Protein AF-A0A7V0MYP3-F1 (afdb_monomer)

Radius of gyration: 20.93 Å; Cα contacts (8 Å, |Δi|>4): 488; chains: 1; bounding box: 48×46×69 Å

Nearest PDB structures (foldseek):
  6f04-assembly1_A-2  TM=8.414E-01  e=9.762E-10  Nostoc sp. KVJ10
  8bry-assembly1_B  TM=8.214E-01  e=1.451E-09  Pedobacter heparinus
  8h1l-assembly2_D  TM=7.713E-01  e=2.039E-09  Runella slithyformis
  3gt5-assembly1_A  TM=8.398E-01  e=1.659E-08  Xylella fastidiosa M23
  3wkh-assembly1_A  TM=7.923E-01  e=7.387E-07  Rhodothermus marinus

Secondary structure (DSSP, 8-state):
---HHHHHHHHHHHHHHHHHS--TTT-SS----B-TTS-B--S-TTTTTEEEHHHHHHHHHHHHHHHTTS--HHHHHHHHHHHHHHHHHTB-TTT-SB-SEEESSPPTT--SPPBSS---EEHHHHHHHHHHHHHHHHHH--HHHHHHHHHHHHHHHHHTB-TTT-SB-SEE-TTS-B--SGGGGSS-BTTBSSHHHHHHHHHHHHIIIIIII---EEEEE-PPTT-STTSEEE---S-PPTTSEEEEEEEETTEEE--EETTTTEEEPP--SS---EEEEEEE--

pLDDT: mean 96.09, std 3.08, range [73.88, 98.88]

Structure (mmCIF, N/CA/C/O backbone):
data_AF-A0A7V0MYP3-F1
#
_entry.id   AF-A0A7V0MYP3-F1
#
loop_
_atom_site.group_PDB
_atom_site.id
_atom_site.type_symbol
_atom_site.label_atom_id
_atom_site.label_alt_id
_atom_site.label_comp_id
_atom_site.label_asym_id
_atom_site.label_entity_id
_atom_site.label_seq_id
_atom_site.pdbx_PDB_ins_code
_atom_site.Cartn_x
_atom_site.Cartn_y
_atom_site.Cartn_z
_atom_site.occupancy
_atom_site.B_iso_or_equiv
_atom_site.auth_seq_id
_atom_site.auth_comp_id
_atom_site.auth_asym_id
_atom_site.auth_atom_id
_atom_site.pdbx_PDB_model_num
ATOM 1 N N . THR A 1 1 ? -1.554 10.361 16.407 1.00 80.31 1 THR A N 1
ATOM 2 C CA . THR A 1 1 ? -0.958 11.350 17.328 1.00 80.31 1 THR A CA 1
ATOM 3 C C . THR A 1 1 ? -1.645 12.703 17.249 1.00 80.31 1 THR A C 1
ATOM 5 O O . THR A 1 1 ? -1.561 13.413 18.233 1.00 80.31 1 THR A O 1
ATOM 8 N N . GLU A 1 2 ? -2.320 13.061 16.139 1.00 84.69 2 GLU A N 1
ATOM 9 C CA . GLU A 1 2 ? -2.907 14.408 15.918 1.00 84.69 2 GLU A CA 1
ATOM 10 C C . GLU A 1 2 ? -1.872 15.554 15.964 1.00 84.69 2 GLU A C 1
ATOM 12 O O . GLU A 1 2 ? -2.230 16.724 15.921 1.00 84.69 2 GLU A O 1
ATOM 17 N N . ASP A 1 3 ? -0.582 15.218 15.994 1.00 91.25 3 ASP A N 1
ATOM 18 C CA . ASP A 1 3 ? 0.522 16.168 16.066 1.00 91.25 3 ASP A CA 1
ATOM 19 C C . ASP A 1 3 ? 0.821 16.725 14.656 1.00 91.25 3 ASP A C 1
ATOM 21 O O . ASP A 1 3 ? 1.159 15.936 13.756 1.00 91.25 3 ASP A O 1
ATOM 25 N N . PRO A 1 4 ? 0.699 18.055 14.441 1.00 95.44 4 PRO A N 1
ATOM 26 C CA . PRO A 1 4 ? 0.891 18.691 13.138 1.00 95.44 4 PRO A CA 1
ATOM 27 C C . PRO A 1 4 ? 2.237 18.381 12.485 1.00 95.44 4 PRO A C 1
ATOM 29 O O . PRO A 1 4 ? 2.295 18.255 11.264 1.00 95.44 4 PRO A O 1
ATOM 32 N N . LYS A 1 5 ? 3.301 18.149 13.268 1.00 97.56 5 LYS A N 1
ATOM 33 C CA . LYS A 1 5 ? 4.643 17.917 12.712 1.00 97.56 5 LYS A CA 1
ATOM 34 C C . LYS A 1 5 ? 4.696 16.703 11.780 1.00 97.56 5 LYS A C 1
ATOM 36 O O . LYS A 1 5 ? 5.389 16.725 10.769 1.00 97.56 5 LYS A O 1
ATOM 41 N N . TYR A 1 6 ? 3.944 15.642 12.093 1.00 96.50 6 TYR A N 1
ATOM 42 C CA . TYR A 1 6 ? 3.915 14.435 11.264 1.00 96.50 6 TYR A CA 1
ATOM 43 C C . TYR A 1 6 ? 3.087 14.644 10.000 1.00 96.50 6 TYR A C 1
ATOM 45 O O . TYR A 1 6 ? 3.443 14.134 8.942 1.00 96.50 6 TYR A O 1
ATOM 53 N N . ARG A 1 7 ? 1.998 15.416 10.095 1.00 96.19 7 ARG A N 1
ATOM 54 C CA . ARG A 1 7 ? 1.205 15.818 8.929 1.00 96.19 7 ARG A CA 1
ATOM 55 C C . ARG A 1 7 ? 2.057 16.633 7.959 1.00 96.19 7 ARG A C 1
ATOM 57 O O . ARG A 1 7 ? 2.037 16.354 6.763 1.00 96.19 7 ARG A O 1
ATOM 64 N N . ASP A 1 8 ? 2.794 17.608 8.472 1.00 98.00 8 ASP A N 1
ATOM 65 C CA . ASP A 1 8 ? 3.597 18.506 7.646 1.00 98.00 8 ASP A CA 1
ATOM 66 C C . ASP A 1 8 ? 4.787 17.760 7.021 1.00 98.00 8 ASP A C 1
ATOM 68 O O . ASP A 1 8 ? 5.084 17.959 5.846 1.00 98.00 8 ASP A O 1
ATOM 72 N N . PHE A 1 9 ? 5.387 16.804 7.741 1.00 97.94 9 PHE A N 1
ATOM 73 C CA . PHE A 1 9 ? 6.409 15.908 7.190 1.00 97.94 9 PHE A CA 1
ATOM 74 C C . PHE A 1 9 ? 5.885 15.022 6.045 1.00 97.94 9 PHE A C 1
ATOM 76 O O . PHE A 1 9 ? 6.557 14.866 5.022 1.00 97.94 9 PHE A O 1
ATOM 83 N N . LEU A 1 10 ? 4.676 14.462 6.185 1.00 97.62 10 LEU A N 1
ATOM 84 C CA . LEU A 1 10 ? 4.028 13.694 5.115 1.00 97.62 10 LEU A CA 1
ATOM 85 C C . LEU A 1 10 ? 3.755 14.565 3.884 1.00 97.62 10 LEU A C 1
ATOM 87 O O . LEU A 1 10 ? 4.039 14.138 2.767 1.00 97.62 10 LEU A O 1
ATOM 91 N N . ALA A 1 11 ? 3.240 15.782 4.085 1.00 98.25 11 ALA A N 1
ATOM 92 C CA . ALA A 1 11 ? 2.981 16.721 2.996 1.00 98.25 11 ALA A CA 1
ATOM 93 C C . ALA A 1 11 ? 4.275 17.119 2.274 1.00 98.25 11 ALA A C 1
ATOM 95 O O . ALA A 1 11 ? 4.335 17.040 1.051 1.00 98.25 11 ALA A O 1
ATOM 96 N N . TYR A 1 12 ? 5.327 17.460 3.022 1.00 98.38 12 TYR A N 1
ATOM 97 C CA . TYR A 1 12 ? 6.641 17.775 2.460 1.00 98.38 12 TYR A CA 1
ATOM 98 C C . TYR A 1 12 ? 7.200 16.612 1.628 1.00 98.38 12 TYR A C 1
ATOM 100 O O . TYR A 1 12 ? 7.653 16.806 0.503 1.00 98.38 12 TYR A O 1
ATOM 108 N N . THR A 1 13 ? 7.100 15.383 2.142 1.00 97.94 13 THR A N 1
ATOM 109 C CA . THR A 1 13 ? 7.578 14.186 1.437 1.00 97.94 13 THR A CA 1
ATOM 110 C C . THR A 1 13 ? 6.790 13.942 0.146 1.00 97.94 13 THR A C 1
ATOM 112 O O . THR A 1 13 ? 7.387 13.683 -0.898 1.00 97.94 13 THR A O 1
ATOM 115 N N . ALA A 1 14 ? 5.459 14.053 0.189 1.00 98.44 14 ALA A N 1
ATOM 116 C CA . ALA A 1 14 ? 4.617 13.926 -0.999 1.00 98.44 14 ALA A CA 1
ATOM 117 C C . ALA A 1 14 ? 4.908 15.029 -2.028 1.00 98.44 14 ALA A C 1
ATOM 119 O O . ALA A 1 14 ? 4.992 14.732 -3.217 1.00 98.44 14 ALA A O 1
ATOM 120 N N . ASP A 1 15 ? 5.136 16.268 -1.584 1.00 98.56 15 ASP A N 1
ATOM 121 C CA . ASP A 1 15 ? 5.522 17.384 -2.453 1.00 98.56 15 ASP A CA 1
ATOM 122 C C . ASP A 1 15 ? 6.841 17.093 -3.176 1.00 98.56 15 ASP A C 1
ATOM 124 O O . ASP A 1 15 ? 6.896 17.197 -4.402 1.00 98.56 15 ASP A O 1
ATOM 128 N N . CYS A 1 16 ? 7.873 16.642 -2.454 1.00 98.06 16 CYS A N 1
ATOM 129 C CA . CYS A 1 16 ? 9.143 16.230 -3.053 1.00 98.06 16 CYS A CA 1
ATOM 130 C C . CYS A 1 16 ? 8.951 15.109 -4.082 1.00 98.06 16 CYS A C 1
ATOM 132 O O . CYS A 1 16 ? 9.458 15.214 -5.197 1.00 98.06 16 CYS A O 1
ATOM 134 N N . ILE A 1 17 ? 8.183 14.068 -3.745 1.00 98.06 17 ILE A N 1
ATOM 135 C CA . ILE A 1 17 ? 7.911 12.962 -4.671 1.00 98.06 17 ILE A CA 1
ATOM 136 C C . ILE A 1 17 ? 7.218 13.486 -5.928 1.00 98.06 17 ILE A C 1
ATOM 138 O O . ILE A 1 17 ? 7.690 13.231 -7.029 1.00 98.06 17 ILE A O 1
ATOM 142 N N . THR A 1 18 ? 6.140 14.262 -5.793 1.00 98.25 18 THR A N 1
ATOM 143 C CA . THR A 1 18 ? 5.410 14.773 -6.965 1.00 98.25 18 THR A CA 1
ATOM 144 C C . THR A 1 18 ? 6.223 15.712 -7.844 1.00 98.25 18 THR A C 1
ATOM 146 O O . THR A 1 18 ? 5.963 15.782 -9.042 1.00 98.25 18 THR A O 1
ATOM 149 N N . LYS A 1 19 ? 7.206 16.408 -7.267 1.00 97.94 19 LYS A N 1
ATOM 150 C CA . LYS A 1 19 ? 8.060 17.344 -7.990 1.00 97.94 19 LYS A CA 1
ATOM 151 C C . LYS A 1 19 ? 9.209 16.661 -8.731 1.00 97.94 19 LYS A C 1
ATOM 153 O O . LYS A 1 19 ? 9.501 17.065 -9.849 1.00 97.94 19 LYS A O 1
ATOM 158 N N . TYR A 1 20 ? 9.873 15.690 -8.106 1.00 97.81 20 TYR A N 1
ATOM 159 C CA . TYR A 1 20 ? 11.175 15.204 -8.582 1.00 97.81 20 TYR A CA 1
ATOM 160 C C . TYR A 1 20 ? 11.163 13.776 -9.137 1.00 97.81 20 TYR A C 1
ATOM 162 O O . TYR A 1 20 ? 12.012 13.441 -9.950 1.00 97.81 20 TYR A O 1
ATOM 170 N N . PHE A 1 21 ? 10.229 12.920 -8.713 1.00 97.56 21 PHE A N 1
ATOM 171 C CA . PHE A 1 21 ? 10.205 11.513 -9.138 1.00 97.56 21 PHE A CA 1
ATOM 172 C C . PHE A 1 21 ? 9.677 11.283 -10.564 1.00 97.56 21 PHE A C 1
ATOM 174 O O . PHE A 1 21 ? 10.154 10.347 -11.211 1.00 97.56 21 PHE A O 1
ATOM 181 N N . PRO A 1 22 ? 8.685 12.041 -11.073 1.00 97.31 22 PRO A N 1
ATOM 182 C CA . PRO A 1 22 ? 8.196 11.852 -12.434 1.00 97.31 22 PRO A CA 1
ATOM 183 C C . PRO A 1 22 ? 9.278 12.118 -13.486 1.00 97.31 22 PRO A C 1
ATOM 185 O O . PRO A 1 22 ? 9.891 13.177 -13.482 1.00 97.31 22 PRO A O 1
ATOM 188 N N . ASP A 1 23 ? 9.428 11.192 -14.433 1.00 95.62 23 ASP A N 1
ATOM 189 C CA . ASP A 1 23 ? 10.316 11.325 -15.601 1.00 95.62 23 ASP A CA 1
ATOM 190 C C . ASP A 1 23 ? 9.578 10.938 -16.898 1.00 95.62 23 ASP A C 1
ATOM 192 O O . ASP A 1 23 ? 10.125 10.319 -17.805 1.00 95.62 23 ASP A O 1
ATOM 196 N N . TYR A 1 24 ? 8.277 11.253 -16.973 1.00 95.56 24 TYR A N 1
ATOM 197 C CA . TYR A 1 24 ? 7.372 10.752 -18.021 1.00 95.56 24 TYR A CA 1
ATOM 198 C C . TYR A 1 24 ? 7.656 11.257 -19.438 1.00 95.56 24 TYR A C 1
ATOM 200 O O . TYR A 1 24 ? 7.060 10.743 -20.383 1.00 95.56 24 TYR A O 1
ATOM 208 N N . GLU A 1 25 ? 8.538 12.243 -19.589 1.00 92.56 25 GLU A N 1
ATOM 209 C CA . GLU A 1 25 ? 9.031 12.690 -20.894 1.00 92.56 25 GLU A CA 1
ATOM 210 C C . GLU A 1 25 ? 10.073 11.722 -21.477 1.00 92.56 25 GLU A C 1
ATOM 212 O O . GLU A 1 25 ? 10.186 11.620 -22.695 1.00 92.56 25 GLU A O 1
ATOM 217 N N . HIS A 1 26 ? 10.778 10.961 -20.628 1.00 92.38 26 HIS A N 1
ATOM 218 C CA . HIS A 1 26 ? 11.845 10.040 -21.037 1.00 92.38 26 HIS A CA 1
ATOM 219 C C . HIS A 1 26 ? 11.528 8.568 -20.731 1.00 92.38 26 HIS A C 1
ATOM 221 O O . HIS A 1 26 ? 11.981 7.671 -21.439 1.00 92.38 26 HIS A O 1
ATOM 227 N N . SER A 1 27 ? 10.754 8.298 -19.676 1.00 95.69 27 SER A N 1
ATOM 228 C CA . SER A 1 27 ? 10.516 6.956 -19.139 1.00 95.69 27 SER A CA 1
ATOM 229 C C . SER A 1 27 ? 9.096 6.809 -18.574 1.00 95.69 27 SER A C 1
ATOM 231 O O . SER A 1 27 ? 8.593 7.703 -17.898 1.00 95.69 27 SER A O 1
ATOM 233 N N . PRO A 1 28 ? 8.430 5.651 -18.739 1.00 97.12 28 PRO A N 1
ATOM 234 C CA . PRO A 1 28 ? 7.121 5.396 -18.141 1.00 97.12 28 PRO A CA 1
ATOM 235 C C . PRO A 1 28 ? 7.207 5.124 -16.628 1.00 97.12 28 PRO A C 1
ATOM 237 O O . PRO A 1 28 ? 6.178 4.987 -15.967 1.00 97.12 28 PRO A O 1
ATOM 240 N N . PHE A 1 29 ? 8.417 5.025 -16.078 1.00 97.69 29 PHE A N 1
ATOM 241 C CA . PHE A 1 29 ? 8.694 4.781 -14.669 1.00 97.69 29 PHE A CA 1
ATOM 242 C C . PHE A 1 29 ? 9.273 6.022 -13.987 1.00 97.69 29 PHE A C 1
ATOM 244 O O . PHE A 1 29 ? 10.046 6.764 -14.592 1.00 97.69 29 PHE A O 1
ATOM 251 N N . VAL A 1 30 ? 8.967 6.187 -12.700 1.00 96.62 30 VAL A N 1
ATOM 252 C CA . VAL A 1 30 ? 9.575 7.211 -11.837 1.00 96.62 30 VAL A CA 1
ATOM 253 C C . VAL A 1 30 ? 11.069 6.990 -11.624 1.00 96.62 30 VAL A C 1
ATOM 255 O O . VAL A 1 30 ? 11.500 5.847 -11.474 1.00 96.62 30 VAL A O 1
ATOM 258 N N . GLN A 1 31 ? 11.849 8.065 -11.525 1.00 95.62 31 GLN A N 1
ATOM 259 C CA . GLN A 1 31 ? 13.245 8.007 -11.096 1.00 95.62 31 GLN A CA 1
ATOM 260 C C . GLN A 1 31 ? 13.328 7.751 -9.582 1.00 95.62 31 GLN A C 1
ATOM 262 O O . GLN A 1 31 ? 12.609 8.352 -8.787 1.00 95.62 31 GLN A O 1
ATOM 267 N N . GLU A 1 32 ? 14.199 6.827 -9.175 1.00 91.25 32 GLU A N 1
ATOM 268 C CA . GLU A 1 32 ? 14.264 6.338 -7.786 1.00 91.25 32 GLU A CA 1
ATOM 269 C C . GLU A 1 32 ? 15.497 6.838 -7.028 1.00 91.25 32 GLU A C 1
ATOM 271 O O . GLU A 1 32 ? 15.558 6.744 -5.800 1.00 91.25 32 GLU A O 1
ATOM 276 N N . ARG A 1 33 ? 16.496 7.343 -7.758 1.00 94.00 33 ARG A N 1
ATOM 277 C CA . ARG A 1 33 ? 17.800 7.740 -7.226 1.00 94.00 33 ARG A CA 1
ATOM 278 C C . ARG A 1 33 ? 18.221 9.091 -7.776 1.00 94.00 33 ARG A C 1
ATOM 280 O O . ARG A 1 33 ? 18.102 9.347 -8.975 1.00 94.00 33 ARG A O 1
ATOM 287 N N . PHE A 1 34 ? 18.728 9.922 -6.878 1.00 96.62 34 PHE A N 1
ATOM 288 C CA . PHE A 1 34 ? 19.071 11.310 -7.135 1.00 96.62 34 PHE A CA 1
ATOM 289 C C . PHE A 1 34 ? 20.351 11.674 -6.388 1.00 96.62 34 PHE A C 1
ATOM 291 O O . PHE A 1 34 ? 20.595 11.152 -5.296 1.00 96.62 34 PHE A O 1
ATOM 298 N N . PHE A 1 35 ? 21.124 12.596 -6.953 1.00 96.94 35 PHE A N 1
ATOM 299 C CA . PHE A 1 35 ? 22.145 13.337 -6.217 1.00 96.94 35 PHE A CA 1
ATOM 300 C C . PHE A 1 35 ? 21.490 14.386 -5.299 1.00 96.94 35 PHE A C 1
ATOM 302 O O . PHE A 1 35 ? 20.276 14.599 -5.339 1.00 96.94 35 PHE A O 1
ATOM 309 N N . GLU A 1 36 ? 22.284 15.056 -4.457 1.00 96.00 36 GLU A N 1
ATOM 310 C CA . GLU A 1 36 ? 21.777 16.061 -3.502 1.00 96.00 36 GLU A CA 1
ATOM 311 C C . GLU A 1 36 ? 21.042 17.233 -4.179 1.00 96.00 36 GLU A C 1
ATOM 313 O O . GLU A 1 36 ? 20.166 17.852 -3.576 1.00 96.00 36 GLU A O 1
ATOM 318 N N . ASP A 1 37 ? 21.366 17.515 -5.441 1.00 96.81 37 ASP A N 1
ATOM 319 C CA . ASP A 1 37 ? 20.765 18.573 -6.255 1.00 96.81 37 ASP A CA 1
ATOM 320 C C . ASP A 1 37 ? 19.521 18.126 -7.048 1.00 96.81 37 ASP A C 1
ATOM 322 O O . ASP A 1 37 ? 18.990 18.906 -7.838 1.00 96.81 37 ASP A O 1
ATOM 326 N N . TRP A 1 38 ? 19.036 16.899 -6.823 1.00 97.00 38 TRP A N 1
ATOM 327 C CA . TRP A 1 38 ? 17.943 16.251 -7.559 1.00 97.00 38 TRP A CA 1
ATOM 328 C C . TRP A 1 38 ? 18.240 15.880 -9.018 1.00 97.00 38 TRP A C 1
ATOM 330 O O . TRP A 1 38 ? 17.326 15.470 -9.735 1.00 97.00 38 TRP A O 1
ATOM 340 N N . SER A 1 39 ? 19.491 15.945 -9.475 1.00 96.44 39 SER A N 1
ATOM 341 C CA . SER A 1 39 ? 19.857 15.330 -10.754 1.00 96.44 39 SER A CA 1
ATOM 342 C C . SER A 1 39 ? 19.817 13.796 -10.654 1.00 96.44 39 SER A C 1
ATOM 344 O O . SER A 1 39 ? 20.029 13.217 -9.586 1.00 96.44 39 SER A O 1
ATOM 346 N N . HIS A 1 40 ? 19.470 13.116 -11.752 1.00 96.06 40 HIS A N 1
ATOM 347 C CA . HIS A 1 40 ? 19.237 11.668 -11.749 1.00 96.06 40 HIS A CA 1
ATOM 348 C C . HIS A 1 40 ? 20.546 10.891 -11.559 1.00 96.06 40 HIS A C 1
ATOM 350 O O . HIS A 1 40 ? 21.467 11.015 -12.366 1.00 96.06 40 HIS A O 1
ATOM 356 N N . ASP A 1 41 ? 20.591 10.012 -10.557 1.00 95.62 41 ASP A N 1
ATOM 357 C CA . ASP A 1 41 ? 21.665 9.026 -10.416 1.00 95.62 41 ASP A CA 1
ATOM 358 C C . ASP A 1 41 ? 21.245 7.718 -11.104 1.00 95.62 41 ASP A C 1
ATOM 360 O O . ASP A 1 41 ? 20.380 6.980 -10.625 1.00 95.62 41 ASP A O 1
ATOM 364 N N . LYS A 1 42 ? 21.846 7.455 -12.268 1.00 94.50 42 LYS A N 1
ATOM 365 C CA . LYS A 1 42 ? 21.576 6.280 -13.111 1.00 94.50 42 LYS A CA 1
ATOM 366 C C . LYS A 1 42 ? 22.632 5.173 -12.969 1.00 94.50 42 LYS A C 1
ATOM 368 O O . LYS A 1 42 ? 22.549 4.172 -13.678 1.00 94.50 42 LYS A O 1
ATOM 373 N N . THR A 1 43 ? 23.625 5.328 -12.091 1.00 95.31 43 THR A N 1
ATOM 374 C CA . THR A 1 43 ? 24.770 4.399 -11.976 1.00 95.31 43 THR A CA 1
ATOM 375 C C . THR A 1 43 ? 24.878 3.739 -10.601 1.00 95.31 43 THR A C 1
ATOM 377 O O . THR A 1 43 ? 25.766 2.914 -10.363 1.00 95.31 43 THR A O 1
ATOM 380 N N . TRP A 1 44 ? 23.951 4.050 -9.693 1.00 91.88 44 TRP A N 1
ATOM 381 C CA . TRP A 1 44 ? 23.967 3.553 -8.324 1.00 91.88 44 TRP A CA 1
ATOM 382 C C . TRP A 1 44 ? 23.739 2.036 -8.196 1.00 91.88 44 TRP A C 1
ATOM 384 O O . TRP A 1 44 ? 22.690 1.493 -8.562 1.00 91.88 44 TRP A O 1
ATOM 394 N N . GLY A 1 45 ? 24.697 1.362 -7.551 1.00 93.94 45 GLY A N 1
ATOM 395 C CA . GLY A 1 45 ? 24.539 0.027 -6.966 1.00 93.94 45 GLY A CA 1
ATOM 396 C C . GLY A 1 45 ? 24.062 -1.057 -7.937 1.00 93.94 45 GLY A C 1
ATOM 397 O O . GLY A 1 45 ? 24.472 -1.122 -9.089 1.00 93.94 45 GLY A O 1
ATOM 398 N N . TRP A 1 46 ? 23.198 -1.955 -7.465 1.00 91.50 46 TRP A N 1
ATOM 399 C CA . TRP A 1 46 ? 22.629 -3.018 -8.305 1.00 91.50 46 TRP A CA 1
ATOM 400 C C . TRP A 1 46 ? 21.561 -2.491 -9.280 1.00 91.50 46 TRP A C 1
ATOM 402 O O . TRP A 1 46 ? 21.341 -3.077 -10.343 1.00 91.50 46 TRP A O 1
ATOM 412 N N . GLN A 1 47 ? 20.908 -1.384 -8.913 1.00 92.75 47 GLN A N 1
ATOM 413 C CA . GLN A 1 47 ? 19.756 -0.845 -9.624 1.00 92.75 47 GLN A CA 1
ATOM 414 C C . GLN A 1 47 ? 20.158 -0.238 -10.969 1.00 92.75 47 GLN A C 1
ATOM 416 O O . GLN A 1 47 ? 19.492 -0.522 -11.960 1.00 92.75 47 GLN A O 1
ATOM 421 N N . GLN A 1 48 ? 21.267 0.513 -11.043 1.00 94.19 48 GLN A N 1
ATOM 422 C CA . GLN A 1 48 ? 21.682 1.198 -12.279 1.00 94.19 48 GLN A CA 1
ATOM 423 C C . GLN A 1 48 ? 20.495 1.995 -12.885 1.00 94.19 48 GLN A C 1
ATOM 425 O O . GLN A 1 48 ? 19.639 2.480 -12.142 1.00 94.19 48 GLN A O 1
ATOM 430 N N . ASN A 1 49 ? 20.385 2.109 -14.215 1.00 95.06 49 ASN A N 1
ATOM 431 C CA . ASN A 1 49 ? 19.250 2.760 -14.886 1.00 95.06 49 ASN A CA 1
ATOM 432 C C . ASN A 1 49 ? 18.034 1.829 -15.081 1.00 95.06 49 ASN A C 1
ATOM 434 O O . ASN A 1 49 ? 17.453 1.765 -16.163 1.00 95.06 49 ASN A O 1
ATOM 438 N N . ARG A 1 50 ? 17.656 1.068 -14.051 1.00 96.06 50 ARG A N 1
ATOM 439 C CA . ARG A 1 50 ? 16.524 0.128 -14.111 1.00 96.06 50 ARG A CA 1
ATOM 440 C C . ARG A 1 50 ? 15.403 0.571 -13.191 1.00 96.06 50 ARG A C 1
ATOM 442 O O . ARG A 1 50 ? 15.655 1.204 -12.166 1.00 96.06 50 ARG A O 1
ATOM 449 N N . ALA A 1 51 ? 14.178 0.235 -13.566 1.00 96.62 51 ALA A N 1
ATOM 450 C CA . ALA A 1 51 ? 12.966 0.631 -12.874 1.00 96.62 51 ALA A CA 1
ATOM 451 C C . ALA A 1 51 ? 12.369 -0.524 -12.069 1.00 96.62 51 ALA A C 1
ATOM 453 O O . ALA A 1 51 ? 12.174 -1.621 -12.596 1.00 96.62 51 ALA A O 1
ATOM 454 N N . VAL A 1 52 ? 12.008 -0.261 -10.811 1.00 97.44 52 VAL A N 1
ATOM 455 C CA . VAL A 1 52 ? 11.266 -1.217 -9.979 1.00 97.44 52 VAL A CA 1
ATOM 456 C C . VAL A 1 52 ? 9.770 -0.913 -10.068 1.00 97.44 52 VAL A C 1
ATOM 458 O O . VAL A 1 52 ? 9.293 0.150 -9.652 1.00 97.44 52 VAL A O 1
ATOM 461 N N . VAL A 1 53 ? 8.990 -1.859 -10.596 1.00 98.12 53 VAL A N 1
ATOM 462 C CA . VAL A 1 53 ? 7.546 -1.662 -10.835 1.00 98.12 53 VAL A CA 1
ATOM 463 C C . VAL A 1 53 ? 6.808 -1.379 -9.523 1.00 98.12 53 VAL A C 1
ATOM 465 O O . VAL A 1 53 ? 5.983 -0.468 -9.435 1.00 98.12 53 VAL A O 1
ATOM 468 N N . GLY A 1 54 ? 7.153 -2.111 -8.462 1.00 97.81 54 GLY A N 1
ATOM 469 C CA . GLY A 1 54 ? 6.527 -1.962 -7.152 1.00 97.81 54 GLY A CA 1
ATOM 470 C C . GLY A 1 54 ? 6.739 -0.590 -6.518 1.00 97.81 54 GLY A C 1
ATOM 471 O O . GLY A 1 54 ? 5.857 -0.132 -5.798 1.00 97.81 54 GLY A O 1
ATOM 472 N N . HIS A 1 55 ? 7.848 0.105 -6.798 1.00 97.81 55 HIS A N 1
ATOM 473 C CA . HIS A 1 55 ? 8.076 1.455 -6.269 1.00 97.81 55 HIS A CA 1
ATOM 474 C C . HIS A 1 55 ? 7.115 2.483 -6.869 1.00 97.81 55 HIS A C 1
ATOM 476 O O . HIS A 1 55 ? 6.598 3.332 -6.144 1.00 97.81 55 HIS A O 1
ATOM 482 N N . ASN A 1 56 ? 6.798 2.363 -8.158 1.00 98.69 56 ASN A N 1
ATOM 483 C CA . ASN A 1 56 ? 5.794 3.203 -8.806 1.00 98.69 56 ASN A CA 1
ATOM 484 C C . ASN A 1 56 ? 4.426 2.997 -8.141 1.00 98.69 56 ASN A C 1
ATOM 486 O O . ASN A 1 56 ? 3.807 3.944 -7.655 1.00 98.69 56 ASN A O 1
ATOM 490 N N . LEU A 1 57 ? 3.984 1.742 -8.030 1.00 98.62 57 LEU A N 1
ATOM 491 C CA . LEU A 1 57 ? 2.712 1.400 -7.385 1.00 98.62 57 LEU A CA 1
ATOM 492 C C . LEU A 1 57 ? 2.689 1.861 -5.920 1.00 98.62 57 LEU A C 1
ATOM 494 O O . LEU A 1 57 ? 1.689 2.426 -5.474 1.00 98.62 57 LEU A O 1
ATOM 498 N N . LYS A 1 58 ? 3.818 1.727 -5.207 1.00 98.38 58 LYS A N 1
ATOM 499 C CA . LYS A 1 58 ? 4.003 2.229 -3.841 1.00 98.38 58 LYS A CA 1
ATOM 500 C C . LYS A 1 58 ? 3.759 3.730 -3.727 1.00 98.38 58 LYS A C 1
ATOM 502 O O . LYS A 1 58 ? 3.068 4.167 -2.806 1.00 98.38 58 LYS A O 1
ATOM 507 N N . ILE A 1 59 ? 4.301 4.512 -4.658 1.00 98.56 59 ILE A N 1
ATOM 508 C CA . ILE A 1 59 ? 4.087 5.961 -4.711 1.00 98.56 59 ILE A CA 1
ATOM 509 C C . ILE A 1 59 ? 2.599 6.266 -4.879 1.00 98.56 59 ILE A C 1
ATOM 511 O O . ILE A 1 59 ? 2.057 7.043 -4.096 1.00 98.56 59 ILE A O 1
ATOM 515 N N . ALA A 1 60 ? 1.917 5.617 -5.829 1.00 98.62 60 ALA A N 1
ATOM 516 C CA . ALA A 1 60 ? 0.506 5.891 -6.095 1.00 98.62 60 ALA A CA 1
ATOM 517 C C . ALA A 1 60 ? -0.370 5.732 -4.841 1.00 98.62 60 ALA A C 1
ATOM 519 O O . ALA A 1 60 ? -1.130 6.637 -4.496 1.00 98.62 60 ALA A O 1
ATOM 520 N N . TRP A 1 61 ? -0.244 4.619 -4.115 1.00 97.88 61 TRP A N 1
ATOM 521 C CA . TRP A 1 61 ? -1.120 4.360 -2.966 1.00 97.88 61 TRP A CA 1
ATOM 522 C C . TRP A 1 61 ? -0.767 5.196 -1.736 1.00 97.88 61 TRP A C 1
ATOM 524 O O . TRP A 1 61 ? -1.667 5.627 -1.013 1.00 97.88 61 TRP A O 1
ATOM 534 N N . ASN A 1 62 ? 0.517 5.508 -1.526 1.00 98.38 62 ASN A N 1
ATOM 535 C CA . ASN A 1 62 ? 0.925 6.409 -0.449 1.00 98.38 62 ASN A CA 1
ATOM 536 C C . ASN A 1 62 ? 0.499 7.858 -0.715 1.00 98.38 62 ASN A C 1
ATOM 538 O O . ASN A 1 62 ? 0.036 8.521 0.211 1.00 98.38 62 ASN A O 1
ATOM 542 N N . LEU A 1 63 ? 0.554 8.334 -1.964 1.00 98.69 63 LEU A N 1
ATOM 543 C CA . LEU A 1 63 ? 0.011 9.647 -2.323 1.00 98.69 63 LEU A CA 1
ATOM 544 C C . LEU A 1 63 ? -1.493 9.724 -2.054 1.00 98.69 63 LEU A C 1
ATOM 546 O O . LEU A 1 63 ? -1.956 10.714 -1.492 1.00 98.69 63 LEU A O 1
ATOM 550 N N . MET A 1 64 ? -2.253 8.668 -2.365 1.00 98.44 64 MET A N 1
ATOM 551 C CA . MET A 1 64 ? -3.687 8.626 -2.056 1.00 98.44 64 MET A CA 1
ATOM 552 C C . MET A 1 64 ? -3.967 8.638 -0.544 1.00 98.44 64 MET A C 1
ATOM 554 O O . MET A 1 64 ? -4.884 9.336 -0.110 1.00 98.44 64 MET A O 1
ATOM 558 N N . ARG A 1 65 ? -3.160 7.944 0.274 1.00 97.56 65 ARG A N 1
ATOM 559 C CA . ARG A 1 65 ? -3.248 8.018 1.748 1.00 97.56 65 ARG A CA 1
ATOM 560 C C . ARG A 1 65 ? -2.963 9.424 2.256 1.00 97.56 65 ARG A C 1
ATOM 562 O O . ARG A 1 65 ? -3.758 9.978 3.008 1.00 97.56 65 ARG A O 1
ATOM 569 N N . ILE A 1 66 ? -1.865 10.034 1.818 1.00 98.00 66 ILE A N 1
ATOM 570 C CA . ILE A 1 66 ? -1.483 11.387 2.245 1.00 98.00 66 ILE A CA 1
ATOM 571 C C . ILE A 1 66 ? -2.539 12.410 1.804 1.00 98.00 66 ILE A C 1
ATOM 573 O O . ILE A 1 66 ? -2.906 13.282 2.594 1.00 98.00 66 ILE A O 1
ATOM 577 N N . ASN A 1 67 ? -3.111 12.252 0.608 1.00 97.69 67 ASN A N 1
ATOM 578 C CA . ASN A 1 67 ? -4.186 13.101 0.093 1.00 97.69 67 ASN A CA 1
ATOM 579 C C . ASN A 1 67 ? -5.447 13.102 0.982 1.00 97.69 67 ASN A C 1
ATOM 581 O O . ASN A 1 67 ? -6.164 14.104 1.027 1.00 97.69 67 ASN A O 1
ATOM 585 N N . ASN A 1 68 ? -5.702 12.024 1.733 1.00 95.44 68 ASN A N 1
ATOM 586 C CA . ASN A 1 68 ? -6.807 11.956 2.697 1.00 95.44 68 ASN A CA 1
ATOM 587 C C . ASN A 1 68 ? -6.560 12.804 3.966 1.00 95.44 68 ASN A C 1
ATOM 589 O O . ASN A 1 68 ? -7.506 13.096 4.702 1.00 95.44 68 ASN A O 1
ATOM 593 N N . ILE A 1 69 ? -5.315 13.236 4.217 1.00 94.00 69 ILE A N 1
ATOM 594 C CA . ILE A 1 69 ? -4.948 14.180 5.291 1.00 94.00 69 ILE A CA 1
ATOM 595 C C . ILE A 1 69 ? -4.769 15.593 4.733 1.00 94.00 69 ILE A C 1
ATOM 597 O O . ILE A 1 69 ? -5.301 16.555 5.294 1.00 94.00 69 ILE A O 1
ATOM 601 N N . VAL A 1 70 ? -3.987 15.719 3.659 1.00 95.31 70 VAL A N 1
ATOM 602 C CA . VAL A 1 70 ? -3.626 16.980 3.005 1.00 95.31 70 VAL A CA 1
ATOM 603 C C . VAL A 1 70 ? -3.950 16.850 1.527 1.00 95.31 70 VAL A C 1
ATOM 605 O O . VAL A 1 70 ? -3.166 16.307 0.754 1.00 95.31 70 VAL A O 1
ATOM 608 N N . SER A 1 71 ? -5.131 17.321 1.141 1.00 96.25 71 SER A N 1
ATOM 609 C CA . SER A 1 71 ? -5.611 17.141 -0.223 1.00 96.25 71 SER A CA 1
ATOM 610 C C . SER A 1 71 ? -4.926 18.108 -1.185 1.00 96.25 71 SER A C 1
ATOM 612 O O . SER A 1 71 ? -5.013 19.324 -1.010 1.00 96.25 71 SER A O 1
ATOM 614 N N . LYS A 1 72 ? -4.276 17.558 -2.212 1.00 98.12 72 LYS A N 1
ATOM 615 C CA . LYS A 1 72 ? -3.619 18.305 -3.290 1.00 98.12 72 LYS A CA 1
ATOM 616 C C . LYS A 1 72 ? -3.891 17.623 -4.626 1.00 98.12 72 LYS A C 1
ATOM 618 O O . LYS A 1 72 ? -3.875 16.395 -4.725 1.00 98.12 72 LYS A O 1
ATOM 623 N N . LYS A 1 73 ? -4.159 18.413 -5.668 1.00 98.25 73 LYS A N 1
ATOM 624 C CA . LYS A 1 73 ? -4.528 17.879 -6.992 1.00 98.25 73 LYS A CA 1
ATOM 625 C C . LYS A 1 73 ? -3.365 17.120 -7.626 1.00 98.25 73 LYS A C 1
ATOM 627 O O . LYS A 1 73 ? -3.583 16.126 -8.307 1.00 98.25 73 LYS A O 1
ATOM 632 N N . GLU A 1 74 ? -2.149 17.564 -7.347 1.00 98.38 74 GLU A N 1
ATOM 633 C CA . GLU A 1 74 ? -0.881 17.021 -7.817 1.00 98.38 74 GLU A CA 1
ATOM 634 C C . GLU A 1 74 ? -0.681 15.577 -7.336 1.00 98.38 74 GLU A C 1
ATOM 636 O O . GLU A 1 74 ? -0.257 14.720 -8.109 1.00 98.38 74 GLU A O 1
ATOM 641 N N . TYR A 1 75 ? -1.070 15.272 -6.090 1.00 98.69 75 TYR A N 1
ATOM 642 C CA . TYR A 1 75 ? -0.963 13.922 -5.522 1.00 98.69 75 TYR A CA 1
ATOM 643 C C . TYR A 1 75 ? -1.868 12.942 -6.268 1.00 98.69 75 TYR A C 1
ATOM 645 O O . TYR A 1 75 ? -1.434 11.866 -6.679 1.00 98.69 75 TYR A O 1
ATOM 653 N N . VAL A 1 76 ? -3.124 13.342 -6.482 1.00 98.62 76 VAL A N 1
ATOM 654 C CA . VAL A 1 76 ? -4.105 12.540 -7.221 1.00 98.62 76 VAL A CA 1
ATOM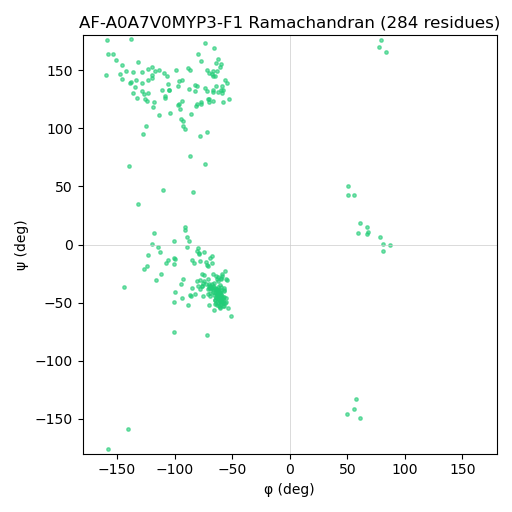 655 C C . VAL A 1 76 ? -3.695 12.410 -8.688 1.00 98.62 76 VAL A C 1
ATOM 657 O O . VAL A 1 76 ? -3.800 11.323 -9.250 1.00 98.62 76 VAL A O 1
ATOM 660 N N . ALA A 1 77 ? -3.199 13.484 -9.309 1.00 98.69 77 ALA A N 1
ATOM 661 C CA . ALA A 1 77 ? -2.753 13.473 -10.699 1.00 98.69 77 ALA A CA 1
ATOM 662 C C . ALA A 1 77 ? -1.607 12.477 -10.920 1.00 98.69 77 ALA A C 1
ATOM 664 O O . ALA A 1 77 ? -1.702 11.642 -11.821 1.00 98.69 77 ALA A O 1
ATOM 665 N N . LEU A 1 78 ? -0.572 12.499 -10.072 1.00 98.75 78 LEU A N 1
ATOM 666 C CA . LEU A 1 78 ? 0.532 11.546 -10.179 1.00 98.75 78 LEU A CA 1
ATOM 667 C C . LEU A 1 78 ? 0.076 10.110 -9.888 1.00 98.75 78 LEU A C 1
ATOM 669 O O . LEU A 1 78 ? 0.414 9.199 -10.642 1.00 98.75 78 LEU A O 1
ATOM 673 N N . ALA A 1 79 ? -0.744 9.891 -8.856 1.00 98.81 79 ALA A N 1
ATOM 674 C CA . ALA A 1 79 ? -1.276 8.561 -8.561 1.00 98.81 79 ALA A CA 1
ATOM 675 C C . ALA A 1 79 ? -2.095 7.990 -9.735 1.00 98.81 79 ALA A C 1
ATOM 677 O O . ALA A 1 79 ? -1.911 6.828 -10.103 1.00 98.81 79 ALA A O 1
ATOM 678 N N . LYS A 1 80 ? -2.943 8.811 -10.376 1.00 98.81 80 LYS A N 1
ATOM 679 C CA . LYS A 1 80 ? -3.689 8.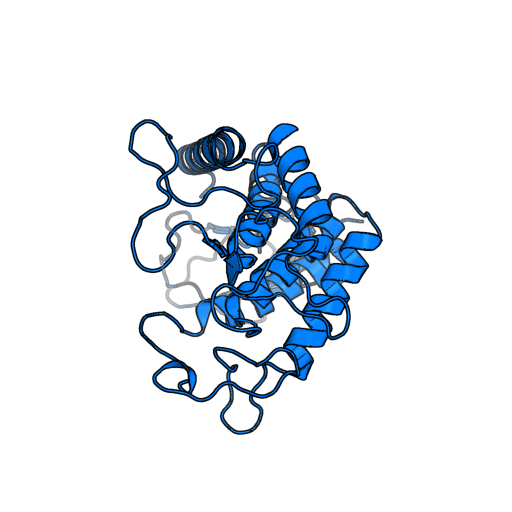425 -11.586 1.00 98.81 80 LYS A CA 1
ATOM 680 C C . LYS A 1 80 ? -2.760 8.151 -12.767 1.00 98.81 80 LYS A C 1
ATOM 682 O O . LYS A 1 80 ? -2.974 7.165 -13.466 1.00 98.81 80 LYS A O 1
ATOM 687 N N . LYS A 1 81 ? -1.725 8.974 -12.972 1.00 98.75 81 LYS A N 1
ATOM 688 C CA . LYS A 1 81 ? -0.743 8.772 -14.047 1.00 98.75 81 LYS A CA 1
ATOM 689 C C . LYS A 1 81 ? -0.016 7.437 -13.893 1.00 98.75 81 LYS A C 1
ATOM 691 O O . LYS A 1 81 ? 0.064 6.676 -14.851 1.00 98.75 81 LYS A O 1
ATOM 696 N N . ILE A 1 82 ? 0.442 7.110 -12.685 1.00 98.75 82 ILE A N 1
ATOM 697 C CA . ILE A 1 82 ? 1.057 5.811 -12.385 1.00 98.75 82 ILE A CA 1
ATOM 698 C C . ILE A 1 82 ? 0.070 4.670 -12.661 1.00 98.75 82 ILE A C 1
ATOM 700 O O . ILE A 1 82 ? 0.419 3.714 -13.350 1.00 98.75 82 ILE A O 1
ATOM 704 N N . ALA A 1 83 ? -1.163 4.775 -12.158 1.00 98.50 83 ALA A N 1
ATOM 705 C CA . ALA A 1 83 ? -2.192 3.748 -12.327 1.00 98.50 83 ALA A CA 1
ATOM 706 C C . ALA A 1 83 ? -2.586 3.509 -13.794 1.00 98.50 83 ALA A C 1
ATOM 708 O O . ALA A 1 83 ? -3.018 2.420 -14.155 1.00 98.50 83 ALA A O 1
ATOM 709 N N . GLU A 1 84 ? -2.448 4.520 -14.648 1.00 98.25 84 GLU A N 1
ATOM 710 C CA . GLU A 1 84 ? -2.685 4.400 -16.086 1.00 98.25 84 GLU A CA 1
ATOM 711 C C . GLU A 1 84 ? -1.512 3.724 -16.816 1.00 98.25 84 GLU A C 1
ATOM 713 O O . GLU A 1 84 ? -1.714 2.954 -17.757 1.00 98.25 84 GLU A O 1
ATOM 718 N N . VAL A 1 85 ? -0.277 4.030 -16.408 1.00 98.12 85 VAL A N 1
ATOM 719 C CA . VAL A 1 85 ? 0.935 3.608 -17.121 1.00 98.12 85 VAL A CA 1
ATOM 720 C C . VAL A 1 85 ? 1.393 2.212 -16.699 1.00 98.12 85 VAL A C 1
ATOM 722 O O . VAL A 1 85 ? 1.712 1.396 -17.561 1.00 98.12 85 VAL A O 1
ATOM 725 N N . MET A 1 86 ? 1.397 1.899 -15.399 1.00 98.31 86 MET A N 1
ATOM 726 C CA . MET A 1 86 ? 1.965 0.644 -14.884 1.00 98.31 86 MET A CA 1
ATOM 727 C C . MET A 1 86 ? 1.365 -0.633 -15.489 1.00 98.31 86 MET A C 1
ATOM 729 O O . MET A 1 86 ? 2.145 -1.543 -15.771 1.00 98.31 86 MET A O 1
ATOM 733 N N . PRO A 1 87 ? 0.048 -0.742 -15.761 1.00 97.94 87 PRO A N 1
ATOM 734 C CA . PRO A 1 87 ? -0.500 -1.924 -16.425 1.00 97.94 87 PRO A CA 1
ATOM 735 C C . PRO A 1 87 ? 0.100 -2.191 -17.809 1.00 97.94 87 PRO A C 1
ATOM 737 O O . PRO A 1 87 ? 0.189 -3.340 -18.223 1.00 97.94 87 PRO A O 1
ATOM 740 N N . LYS A 1 88 ? 0.524 -1.140 -18.522 1.00 96.56 88 LYS A N 1
ATOM 741 C CA . LYS A 1 88 ? 1.038 -1.240 -19.896 1.00 96.56 88 LYS A CA 1
ATOM 742 C C . LYS A 1 88 ? 2.480 -1.748 -19.945 1.00 96.56 88 LYS A C 1
ATOM 744 O O . LYS A 1 88 ? 2.864 -2.365 -20.930 1.00 96.56 88 LYS A O 1
ATOM 749 N N . VAL A 1 89 ? 3.278 -1.461 -18.912 1.00 96.75 89 VAL A N 1
ATOM 750 C CA . VAL A 1 89 ? 4.738 -1.681 -18.939 1.00 96.75 89 VAL A CA 1
ATOM 751 C C . VAL A 1 89 ? 5.270 -2.571 -17.817 1.00 96.75 89 VAL A C 1
ATOM 753 O O . VAL A 1 89 ? 6.378 -3.074 -17.933 1.00 96.75 89 VAL A O 1
ATOM 756 N N . GLY A 1 90 ? 4.518 -2.762 -16.731 1.00 97.06 90 GLY A N 1
ATOM 757 C CA . GLY A 1 90 ? 4.972 -3.500 -15.546 1.00 97.06 90 GLY A CA 1
ATOM 758 C C . GLY A 1 90 ? 4.087 -4.681 -15.145 1.00 97.06 90 GLY A C 1
ATOM 759 O O . GLY A 1 90 ? 4.475 -5.451 -14.266 1.00 97.06 90 GLY A O 1
ATOM 760 N N . MET A 1 91 ? 2.911 -4.840 -15.756 1.00 97.44 91 MET A N 1
ATOM 761 C CA . MET A 1 91 ? 2.014 -5.969 -15.502 1.00 97.44 91 MET A CA 1
ATOM 762 C C . MET A 1 91 ? 2.217 -7.073 -16.537 1.00 97.44 91 MET A C 1
ATOM 764 O O . MET A 1 91 ? 2.342 -6.809 -17.732 1.00 97.44 91 MET A O 1
ATOM 768 N N . ASP A 1 92 ? 2.161 -8.326 -16.097 1.00 97.25 92 ASP A N 1
ATOM 769 C CA . ASP A 1 92 ? 1.953 -9.453 -17.001 1.00 97.25 92 ASP A CA 1
ATOM 770 C C . ASP A 1 92 ? 0.465 -9.516 -17.364 1.00 97.25 92 ASP A C 1
ATOM 772 O O . ASP A 1 92 ? -0.344 -10.098 -16.645 1.00 97.25 92 ASP A O 1
ATOM 776 N N . VAL A 1 93 ? 0.082 -8.887 -18.473 1.00 93.62 93 VAL A N 1
ATOM 777 C CA . VAL A 1 93 ? -1.324 -8.837 -18.911 1.00 93.62 93 VAL A CA 1
ATOM 778 C C . VAL A 1 93 ? -1.877 -10.200 -19.342 1.00 93.62 93 VAL A C 1
ATOM 780 O O . VAL A 1 93 ? -3.090 -10.358 -19.442 1.00 93.62 93 VAL A O 1
ATOM 783 N N . GLN A 1 94 ? -1.013 -11.191 -19.593 1.00 93.94 94 GLN A N 1
ATOM 784 C CA . GLN A 1 94 ? -1.435 -12.533 -19.990 1.00 93.94 94 GLN A CA 1
ATOM 785 C C . GLN A 1 94 ? -1.721 -13.419 -18.772 1.00 93.94 94 GLN A C 1
ATOM 787 O O . GLN A 1 94 ? -2.698 -14.165 -18.778 1.00 93.94 94 GLN A O 1
ATOM 792 N N . ARG A 1 95 ? -0.855 -13.382 -17.751 1.00 95.06 95 ARG A N 1
ATOM 793 C CA . ARG A 1 95 ? -0.926 -14.289 -16.585 1.00 95.06 95 ARG A CA 1
ATOM 794 C C . ARG A 1 95 ? -1.285 -13.590 -15.276 1.00 95.06 95 ARG A C 1
ATOM 796 O O . ARG A 1 95 ? -1.490 -14.261 -14.270 1.00 95.06 95 ARG A O 1
ATOM 803 N N . GLY A 1 96 ? -1.366 -12.264 -15.277 1.00 96.25 96 GLY A N 1
ATOM 804 C CA . GLY A 1 96 ? -1.545 -11.446 -14.084 1.00 96.25 96 GLY A CA 1
ATOM 805 C C . GLY A 1 96 ? -0.259 -11.280 -13.270 1.00 96.25 96 GLY A C 1
ATOM 806 O O . GLY A 1 96 ? 0.757 -11.946 -13.487 1.00 96.25 96 GLY A O 1
ATOM 807 N N . GLY A 1 97 ? -0.322 -10.378 -12.293 1.00 97.81 97 GLY A N 1
ATOM 808 C CA . GLY A 1 97 ? 0.807 -10.033 -11.432 1.00 97.81 97 GLY A CA 1
ATOM 809 C C . GLY A 1 97 ? 1.758 -8.999 -12.039 1.00 97.81 97 GLY A C 1
ATOM 810 O O . GLY A 1 97 ? 1.718 -8.685 -13.229 1.00 97.81 97 GLY A O 1
ATOM 811 N N . TRP A 1 98 ? 2.613 -8.458 -11.179 1.00 98.38 98 TRP A N 1
ATOM 812 C CA . TRP A 1 98 ? 3.526 -7.355 -11.473 1.00 98.38 98 TRP A CA 1
ATOM 813 C C . TRP A 1 98 ? 4.960 -7.859 -11.542 1.00 98.38 98 TRP A C 1
ATOM 815 O O . TRP A 1 98 ? 5.420 -8.513 -10.600 1.00 98.38 98 TRP A O 1
ATOM 825 N N . TYR A 1 99 ? 5.659 -7.544 -12.629 1.00 98.06 99 TYR A N 1
ATOM 826 C CA . TYR A 1 99 ? 7.073 -7.871 -12.777 1.00 98.06 99 TYR A CA 1
ATOM 827 C C . TYR A 1 99 ? 7.926 -7.138 -11.740 1.00 98.06 99 TYR A C 1
ATOM 829 O O . TYR A 1 99 ? 7.527 -6.109 -11.196 1.00 98.06 99 TYR A O 1
ATOM 837 N N . ASP A 1 100 ? 9.096 -7.697 -11.450 1.00 96.31 100 ASP A N 1
ATOM 838 C CA . ASP A 1 100 ? 10.044 -7.154 -10.479 1.00 96.31 100 ASP A CA 1
ATOM 839 C C . ASP A 1 100 ? 10.732 -5.878 -11.011 1.00 96.31 100 ASP A C 1
ATOM 841 O O . ASP A 1 100 ? 10.318 -4.756 -10.685 1.00 96.31 100 ASP A O 1
ATOM 845 N N . VAL A 1 101 ? 11.719 -6.050 -11.902 1.00 96.75 101 VAL A N 1
ATOM 846 C CA . VAL A 1 101 ? 12.560 -4.965 -12.427 1.00 96.75 101 VAL A CA 1
ATOM 847 C C . VAL A 1 101 ? 12.601 -4.969 -13.954 1.00 96.75 101 VAL A C 1
ATOM 849 O O . VAL A 1 101 ? 12.845 -5.996 -14.597 1.00 96.75 101 VAL A O 1
ATOM 852 N N . MET A 1 102 ? 12.401 -3.786 -14.526 1.00 96.88 102 MET A N 1
ATOM 853 C CA . MET A 1 102 ? 12.345 -3.525 -15.962 1.00 96.88 102 MET A CA 1
ATOM 854 C C . MET A 1 102 ? 13.487 -2.582 -16.358 1.00 96.88 102 MET A C 1
ATOM 856 O O . MET A 1 102 ? 13.907 -1.734 -15.569 1.00 96.88 102 MET A O 1
ATOM 860 N N . GLU A 1 103 ? 13.990 -2.705 -17.582 1.00 96.38 103 GLU A N 1
ATOM 861 C CA . GLU A 1 103 ? 14.797 -1.651 -18.197 1.00 96.38 103 GLU A CA 1
ATOM 862 C C . GLU A 1 103 ? 13.948 -0.375 -18.276 1.00 96.38 103 GLU A C 1
ATOM 864 O O . GLU A 1 103 ? 12.769 -0.422 -18.637 1.00 96.38 103 GLU A O 1
ATOM 869 N N . ARG A 1 104 ? 14.523 0.760 -17.863 1.00 95.25 104 ARG A N 1
ATOM 870 C CA . ARG A 1 104 ? 13.775 2.019 -17.712 1.00 95.25 104 ARG A CA 1
ATOM 871 C C . ARG A 1 104 ? 13.442 2.672 -19.055 1.00 95.25 104 ARG A C 1
ATOM 873 O O . ARG A 1 104 ? 12.418 3.338 -19.177 1.00 95.25 104 ARG A O 1
ATOM 880 N N . GLU A 1 105 ? 14.307 2.481 -20.043 1.00 94.56 105 GLU A N 1
ATOM 881 C CA . GLU A 1 105 ? 14.265 3.135 -21.351 1.00 94.56 105 GLU A CA 1
ATOM 882 C C . GLU A 1 105 ? 14.212 2.081 -22.466 1.00 94.56 105 GLU A C 1
ATOM 884 O O . GLU A 1 105 ? 14.733 0.974 -22.314 1.00 94.56 105 GLU A O 1
ATOM 889 N N . LEU A 1 106 ? 13.587 2.436 -23.591 1.00 93.88 106 LEU A N 1
ATOM 890 C CA . LEU A 1 106 ? 13.654 1.647 -24.822 1.00 93.88 106 LEU A CA 1
ATOM 891 C C . LEU A 1 106 ? 14.941 1.991 -25.565 1.00 93.88 106 LEU A C 1
ATOM 893 O O . LEU A 1 106 ? 15.290 3.166 -25.689 1.00 93.88 106 LEU A O 1
ATOM 897 N N . LYS A 1 107 ? 15.628 0.982 -26.101 1.00 91.25 107 LYS A N 1
ATOM 898 C CA . LYS A 1 107 ? 16.722 1.223 -27.046 1.00 91.25 107 LYS A CA 1
ATOM 899 C C . LYS A 1 107 ? 16.166 1.502 -28.440 1.00 91.25 107 LYS A C 1
ATOM 901 O O . LYS A 1 107 ? 15.008 1.215 -28.740 1.00 91.25 107 LYS A O 1
ATOM 906 N N . GLU A 1 108 ? 17.012 2.058 -29.303 1.00 92.94 108 GLU A N 1
ATOM 907 C CA . GLU A 1 108 ? 16.661 2.311 -30.700 1.00 92.94 108 GLU A CA 1
ATOM 908 C C . GLU A 1 108 ? 16.128 1.032 -31.371 1.00 92.94 108 GLU A C 1
ATOM 910 O O . GLU A 1 108 ? 16.767 -0.020 -31.333 1.00 92.94 108 GLU A O 1
ATOM 915 N N . GLY A 1 109 ? 14.929 1.127 -31.953 1.00 94.06 109 GLY A N 1
ATOM 916 C CA . GLY A 1 109 ? 14.241 0.009 -32.603 1.00 94.06 109 GLY A CA 1
ATOM 917 C C . GLY A 1 109 ? 13.497 -0.954 -31.668 1.00 94.06 109 GLY A C 1
ATOM 918 O O . GLY A 1 109 ? 12.907 -1.915 -32.158 1.00 94.06 109 GLY A O 1
ATOM 919 N N . GLU A 1 110 ? 13.491 -0.738 -30.347 1.00 94.19 110 GLU A N 1
ATOM 920 C CA . GLU A 1 110 ? 12.706 -1.558 -29.419 1.00 94.19 110 GLU A CA 1
ATOM 921 C C . GLU A 1 110 ? 11.272 -1.041 -29.252 1.00 94.19 110 GLU A C 1
ATOM 923 O O . GLU A 1 110 ? 11.040 0.138 -29.005 1.00 94.19 110 GLU A O 1
ATOM 928 N N . GLU A 1 111 ? 10.304 -1.957 -29.313 1.00 91.88 111 GLU A N 1
ATOM 929 C CA . GLU A 1 111 ? 8.877 -1.656 -29.113 1.00 91.88 111 GLU A CA 1
ATOM 930 C C . GLU A 1 111 ? 8.379 -2.020 -27.702 1.00 91.88 111 GLU A C 1
ATOM 932 O O . GLU A 1 111 ? 7.270 -1.657 -27.313 1.00 91.88 111 GLU A O 1
ATOM 937 N N . CYS A 1 112 ? 9.182 -2.753 -26.922 1.00 91.81 112 CYS A N 1
ATOM 938 C CA . CYS A 1 112 ? 8.810 -3.228 -25.591 1.00 91.81 112 CYS A CA 1
ATOM 939 C C . CYS A 1 112 ? 9.956 -3.096 -24.581 1.00 91.81 112 CYS A C 1
ATOM 941 O O . CYS A 1 112 ? 11.106 -3.423 -24.884 1.00 91.81 112 CYS A O 1
ATOM 943 N N . TYR A 1 113 ? 9.618 -2.693 -23.354 1.00 94.94 113 TYR A N 1
ATOM 944 C CA . TYR A 1 113 ? 10.564 -2.625 -22.240 1.00 94.94 113 TYR A CA 1
ATOM 945 C C . TYR A 1 113 ? 11.031 -4.032 -21.857 1.00 94.94 113 TYR A C 1
ATOM 947 O O . TYR A 1 113 ? 10.230 -4.961 -21.735 1.00 94.94 113 TYR A O 1
ATOM 955 N N . ARG A 1 114 ? 12.344 -4.205 -21.691 1.00 95.12 114 ARG A N 1
ATOM 956 C CA . ARG A 1 114 ? 12.961 -5.508 -21.406 1.00 95.12 114 ARG A CA 1
ATOM 957 C C . ARG A 1 114 ? 13.023 -5.783 -19.910 1.00 95.12 114 ARG A C 1
ATOM 959 O O . ARG A 1 114 ? 13.135 -4.862 -19.109 1.00 95.12 114 ARG A O 1
ATOM 966 N N . PHE A 1 115 ? 13.008 -7.056 -19.525 1.00 95.88 115 PHE A N 1
ATOM 967 C CA . PHE A 1 115 ? 13.365 -7.449 -18.161 1.00 95.88 115 PHE A CA 1
ATOM 968 C C . PHE A 1 115 ? 14.822 -7.108 -17.880 1.00 95.88 115 PHE A C 1
ATOM 970 O O . PHE A 1 115 ? 15.685 -7.395 -18.708 1.00 95.88 115 PHE A O 1
ATOM 977 N N . ALA A 1 116 ? 15.096 -6.558 -16.698 1.00 93.81 116 ALA A N 1
ATOM 978 C CA . ALA A 1 116 ? 16.470 -6.273 -16.297 1.00 93.81 116 ALA A CA 1
ATOM 979 C C . ALA A 1 116 ? 17.319 -7.551 -16.199 1.00 93.81 116 ALA A C 1
ATOM 981 O O . ALA A 1 116 ? 18.481 -7.571 -16.603 1.00 93.81 116 ALA A O 1
ATOM 982 N N . TRP A 1 117 ? 16.725 -8.624 -15.662 1.00 90.94 117 TRP A N 1
ATOM 983 C CA . TRP A 1 117 ? 17.397 -9.919 -15.489 1.00 90.94 117 TRP A CA 1
ATOM 984 C C . TRP A 1 117 ? 16.474 -11.118 -15.699 1.00 90.94 117 TRP A C 1
ATOM 986 O O . TRP A 1 117 ? 16.911 -12.154 -16.188 1.00 90.94 117 TRP A O 1
ATOM 996 N N . HIS A 1 118 ? 15.213 -11.005 -15.285 1.00 92.94 118 HIS A N 1
ATOM 997 C CA . HIS A 1 118 ? 14.278 -12.123 -15.222 1.00 92.94 118 HIS A CA 1
ATOM 998 C C . HIS A 1 118 ? 12.831 -11.633 -15.251 1.00 92.94 118 HIS A C 1
ATOM 1000 O O . HIS A 1 118 ? 12.534 -10.490 -14.910 1.00 92.94 118 HIS A O 1
ATOM 1006 N N . ASP A 1 119 ? 11.917 -12.549 -15.528 1.00 95.19 119 ASP A N 1
ATOM 1007 C CA . ASP A 1 119 ? 10.470 -12.331 -15.531 1.00 95.19 119 ASP A CA 1
ATOM 1008 C C . ASP A 1 119 ? 9.801 -12.619 -14.169 1.00 95.19 119 ASP A C 1
ATOM 1010 O O . ASP A 1 119 ? 8.578 -12.760 -14.080 1.00 95.19 119 ASP A O 1
ATOM 1014 N N . ARG A 1 120 ? 10.604 -12.717 -13.098 1.00 96.31 120 ARG A N 1
ATOM 1015 C CA . ARG A 1 120 ? 10.114 -12.949 -11.733 1.00 96.31 120 ARG A CA 1
ATOM 1016 C C . ARG A 1 120 ? 9.170 -11.845 -11.265 1.00 96.31 120 ARG A C 1
ATOM 1018 O O . ARG A 1 120 ? 9.238 -10.690 -11.694 1.00 96.31 120 ARG A O 1
ATOM 1025 N N . LYS A 1 121 ? 8.326 -12.231 -10.318 1.00 97.75 121 LYS A N 1
ATOM 1026 C CA . LYS A 1 121 ? 7.354 -11.392 -9.628 1.00 97.75 121 LYS A CA 1
ATOM 1027 C C . LYS A 1 121 ? 7.627 -11.516 -8.133 1.00 97.75 121 LYS A C 1
ATOM 1029 O O . LYS A 1 121 ? 7.616 -12.626 -7.599 1.00 97.75 121 LYS A O 1
ATOM 1034 N N . ALA A 1 122 ? 7.863 -10.383 -7.475 1.00 96.50 122 ALA A N 1
ATOM 1035 C CA . ALA A 1 122 ? 8.201 -10.329 -6.055 1.00 96.50 122 ALA A CA 1
ATOM 1036 C C . ALA A 1 122 ? 6.976 -10.125 -5.169 1.00 96.50 122 ALA A C 1
ATOM 1038 O O . ALA A 1 122 ? 6.082 -9.340 -5.500 1.00 96.50 122 ALA A O 1
ATOM 1039 N N . TRP A 1 123 ? 6.964 -10.805 -4.019 1.00 95.81 123 TRP A N 1
ATOM 1040 C CA . TRP A 1 123 ? 5.849 -10.825 -3.065 1.00 95.81 123 TRP A CA 1
ATOM 1041 C C . TRP A 1 123 ? 5.425 -9.426 -2.604 1.00 95.81 123 TRP A C 1
ATOM 1043 O O . TRP A 1 123 ? 4.241 -9.092 -2.633 1.00 95.81 123 TRP A O 1
ATOM 1053 N N . TRP A 1 124 ? 6.396 -8.581 -2.247 1.00 97.44 124 TRP A N 1
ATOM 1054 C CA . TRP A 1 124 ? 6.154 -7.221 -1.774 1.00 97.44 124 TRP A CA 1
ATOM 1055 C C . TRP A 1 124 ? 5.600 -6.322 -2.884 1.00 97.44 124 TRP A C 1
ATOM 1057 O O . TRP A 1 124 ? 4.757 -5.472 -2.618 1.00 97.44 124 TRP A O 1
ATOM 1067 N N . GLN A 1 125 ? 6.010 -6.523 -4.141 1.00 97.00 125 GLN A N 1
ATOM 1068 C CA . GLN A 1 125 ? 5.499 -5.737 -5.272 1.00 97.00 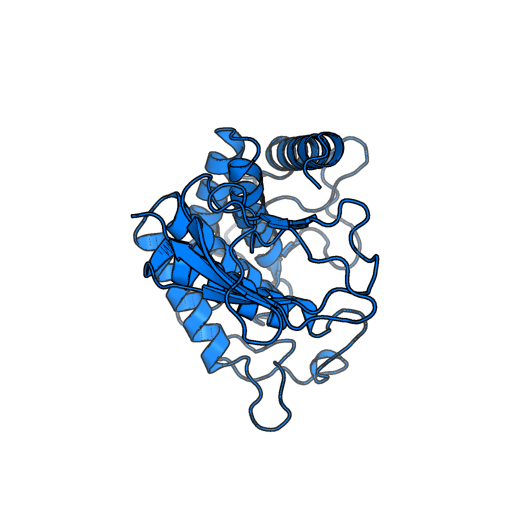125 GLN A CA 1
ATOM 1069 C C . GLN A 1 125 ? 4.051 -6.071 -5.587 1.00 97.00 125 GLN A C 1
ATOM 1071 O O . GLN A 1 125 ? 3.288 -5.177 -5.955 1.00 97.00 125 GLN A O 1
ATOM 1076 N N . GLN A 1 126 ? 3.663 -7.335 -5.402 1.00 98.25 126 GLN A N 1
ATOM 1077 C CA . GLN A 1 126 ? 2.270 -7.727 -5.569 1.00 98.25 126 GLN A CA 1
ATOM 1078 C C . GLN A 1 126 ? 1.382 -7.017 -4.552 1.00 98.25 126 GLN A C 1
ATOM 1080 O O . GLN A 1 126 ? 0.337 -6.493 -4.931 1.00 98.25 126 GLN A O 1
ATOM 1085 N N . GLU A 1 127 ? 1.817 -6.927 -3.291 1.00 98.38 127 GLU A N 1
ATOM 1086 C CA . GLU A 1 127 ? 1.124 -6.112 -2.292 1.00 98.38 127 GLU A CA 1
ATOM 1087 C C . GLU A 1 127 ? 0.994 -4.660 -2.764 1.00 98.38 127 GLU A C 1
ATOM 1089 O O . GLU A 1 127 ? -0.115 -4.127 -2.737 1.00 98.38 127 GLU A O 1
ATOM 1094 N N . GLN A 1 128 ? 2.085 -4.023 -3.215 1.00 98.44 128 GLN A N 1
ATOM 1095 C CA . GLN A 1 128 ? 2.026 -2.618 -3.639 1.00 98.44 128 GLN A CA 1
ATOM 1096 C C . GLN A 1 128 ? 0.988 -2.411 -4.750 1.00 98.44 128 GLN A C 1
ATOM 1098 O O . GLN A 1 128 ? 0.243 -1.433 -4.713 1.00 98.44 128 GLN A O 1
ATOM 1103 N N . GLY A 1 129 ? 0.897 -3.342 -5.706 1.00 98.38 129 GLY A N 1
ATOM 1104 C CA . GLY A 1 129 ? -0.131 -3.326 -6.745 1.00 98.38 129 GLY A CA 1
ATOM 1105 C C . GLY A 1 129 ? -1.544 -3.499 -6.194 1.00 98.38 129 GLY A C 1
ATOM 1106 O O . GLY A 1 129 ? -2.417 -2.681 -6.485 1.00 98.38 129 GLY A O 1
ATOM 1107 N N . ILE A 1 130 ? -1.773 -4.512 -5.354 1.00 98.81 130 ILE A N 1
ATOM 1108 C CA . ILE A 1 130 ? -3.089 -4.766 -4.745 1.00 98.81 130 ILE A CA 1
ATOM 1109 C C . ILE A 1 130 ? -3.566 -3.535 -3.969 1.00 98.81 130 ILE A C 1
ATOM 1111 O O . ILE A 1 130 ? -4.665 -3.036 -4.223 1.00 98.81 130 ILE A O 1
ATOM 1115 N N . LEU A 1 131 ? -2.737 -3.017 -3.060 1.00 98.75 131 LEU A N 1
ATOM 1116 C CA . LEU A 1 131 ? -3.101 -1.894 -2.200 1.00 98.75 131 LEU A CA 1
ATOM 1117 C C . LEU A 1 131 ? -3.287 -0.597 -2.994 1.00 98.75 131 LEU A C 1
ATOM 1119 O O . LEU A 1 131 ? -4.209 0.163 -2.690 1.00 98.75 131 LEU A O 1
ATOM 1123 N N . ALA A 1 132 ? -2.488 -0.365 -4.043 1.00 98.75 132 ALA A N 1
ATOM 1124 C CA . ALA A 1 132 ? -2.658 0.790 -4.921 1.00 98.75 132 ALA A CA 1
ATOM 1125 C C . ALA A 1 132 ? -4.007 0.815 -5.607 1.00 98.75 132 ALA A C 1
ATOM 1127 O O . ALA A 1 132 ? -4.748 1.791 -5.472 1.00 98.75 132 ALA A O 1
ATOM 1128 N N . TYR A 1 133 ? -4.368 -0.262 -6.289 1.00 98.81 133 TYR A N 1
ATOM 1129 C CA . TYR A 1 133 ? -5.631 -0.289 -7.006 1.00 98.81 133 TYR A CA 1
ATOM 1130 C C . TYR A 1 133 ? -6.840 -0.363 -6.064 1.00 98.81 133 TYR A C 1
ATOM 1132 O O . TYR A 1 133 ? -7.883 0.218 -6.370 1.00 98.81 133 TYR A O 1
ATOM 1140 N N . GLN A 1 134 ? -6.705 -0.977 -4.882 1.00 98.75 134 GLN A N 1
ATOM 1141 C CA . GLN A 1 134 ? -7.762 -0.969 -3.866 1.00 98.75 134 GLN A CA 1
ATOM 1142 C C . GLN A 1 134 ? -8.045 0.429 -3.314 1.00 98.75 134 GLN A C 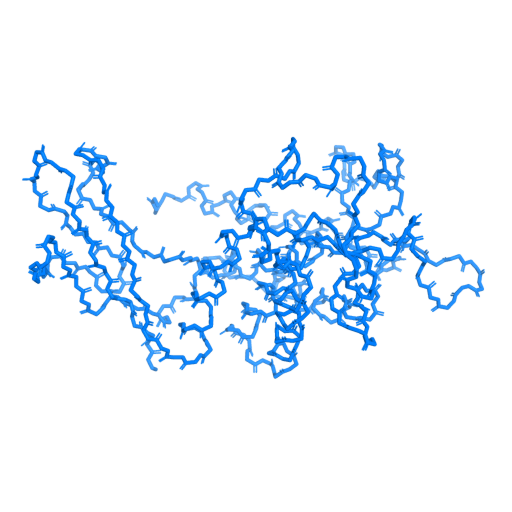1
ATOM 1144 O O . GLN A 1 134 ? -9.214 0.817 -3.257 1.00 98.75 134 GLN A O 1
ATOM 1149 N N . ILE A 1 135 ? -7.022 1.202 -2.924 1.00 98.38 135 ILE A N 1
ATOM 1150 C CA . ILE A 1 135 ? -7.257 2.557 -2.406 1.00 98.38 135 ILE A CA 1
ATOM 1151 C C . ILE A 1 135 ? -7.695 3.514 -3.520 1.00 98.38 135 ILE A C 1
ATOM 1153 O O . ILE A 1 135 ? -8.612 4.306 -3.309 1.00 98.38 135 ILE A O 1
ATOM 1157 N N . LEU A 1 136 ? -7.126 3.400 -4.725 1.00 98.69 136 LEU A N 1
ATOM 1158 C CA . LEU A 1 136 ? -7.556 4.182 -5.887 1.00 98.69 136 LEU A CA 1
ATOM 1159 C C . LEU A 1 136 ? -9.036 3.945 -6.192 1.00 98.69 136 LEU A C 1
ATOM 1161 O O . LEU A 1 136 ? -9.794 4.905 -6.304 1.00 98.69 136 LEU A O 1
ATOM 1165 N N . TYR A 1 137 ? -9.481 2.687 -6.254 1.00 98.62 137 TYR A N 1
ATOM 1166 C CA . TYR A 1 137 ? -10.902 2.377 -6.408 1.00 98.62 137 TYR A CA 1
ATOM 1167 C C . TYR A 1 137 ? -11.732 2.863 -5.213 1.00 98.62 137 TYR A C 1
ATOM 1169 O O . TYR A 1 137 ? -12.826 3.407 -5.377 1.00 98.62 137 TYR A O 1
ATOM 1177 N N . GLY A 1 138 ? -11.219 2.678 -3.996 1.00 96.75 138 GLY A N 1
ATOM 1178 C CA . GLY A 1 138 ? -11.877 3.088 -2.763 1.00 96.75 138 GLY A CA 1
ATOM 1179 C C . GLY A 1 138 ? -12.211 4.580 -2.726 1.00 96.75 138 GLY A C 1
ATOM 1180 O O . GLY A 1 138 ? -13.290 4.935 -2.254 1.00 96.75 138 GLY A O 1
ATOM 1181 N N . VAL A 1 139 ? -11.322 5.417 -3.269 1.00 96.31 139 VAL A N 1
ATOM 1182 C CA . VAL A 1 139 ? -11.446 6.882 -3.286 1.00 96.31 139 VAL A CA 1
ATOM 1183 C C . VAL A 1 139 ? -12.097 7.407 -4.569 1.00 96.31 139 VAL A C 1
ATOM 1185 O O . VAL A 1 139 ? -12.981 8.253 -4.492 1.00 96.31 139 VAL A O 1
ATOM 1188 N N . LEU A 1 140 ? -11.673 6.926 -5.741 1.00 97.12 140 LEU A N 1
ATOM 1189 C CA . LEU A 1 140 ? -12.035 7.504 -7.046 1.00 97.12 140 LEU A CA 1
ATOM 1190 C C . LEU A 1 140 ? -13.146 6.745 -7.778 1.00 97.12 140 LEU A C 1
ATOM 1192 O O . LEU A 1 140 ? -13.736 7.288 -8.703 1.00 97.12 140 LEU A O 1
ATOM 1196 N N . LYS A 1 141 ? -13.440 5.504 -7.373 1.00 96.69 141 LYS A N 1
ATOM 1197 C CA . LYS A 1 141 ? -14.545 4.680 -7.898 1.00 96.69 141 LYS A CA 1
ATOM 1198 C C . LYS A 1 141 ? -14.502 4.343 -9.396 1.00 96.69 141 LYS A C 1
ATOM 1200 O O . LYS A 1 141 ? -15.499 3.871 -9.933 1.00 96.69 141 LYS A 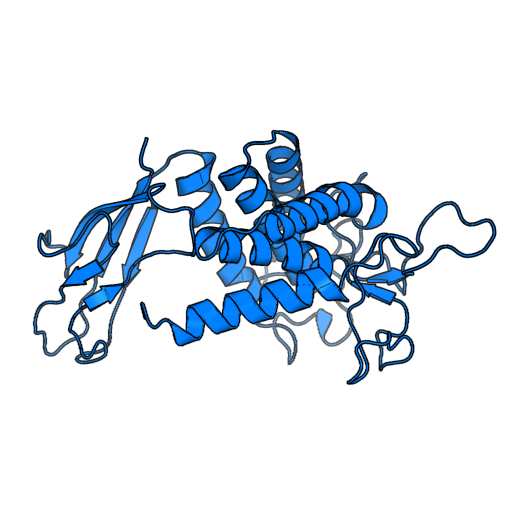O 1
ATOM 1205 N N . GLU A 1 142 ? -13.345 4.470 -10.041 1.00 98.19 142 GLU A N 1
ATOM 1206 C CA . GLU A 1 142 ? -13.144 4.046 -11.435 1.00 98.19 142 GLU A CA 1
ATOM 1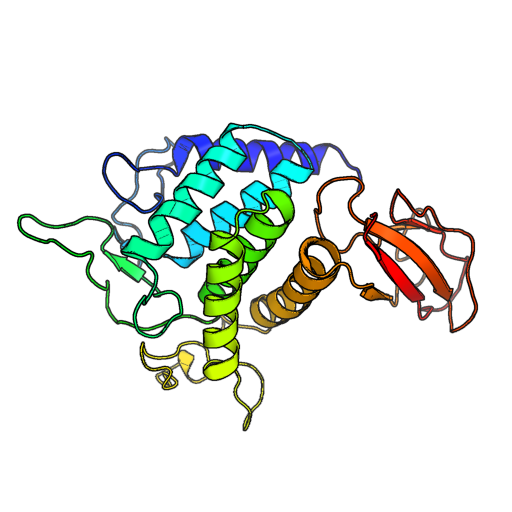207 C C . GLU A 1 142 ? -13.146 2.502 -11.537 1.00 98.19 142 GLU A C 1
ATOM 1209 O O . GLU A 1 142 ? -12.353 1.846 -10.850 1.00 98.19 142 GLU A O 1
ATOM 1214 N N . PRO A 1 143 ? -13.991 1.882 -12.382 1.00 98.19 143 PRO A N 1
ATOM 1215 C CA . PRO A 1 143 ? -14.158 0.424 -12.425 1.00 98.19 143 PRO A CA 1
ATOM 1216 C C . PRO A 1 143 ? -12.879 -0.329 -12.820 1.00 98.19 143 PRO A C 1
ATOM 1218 O O . PRO A 1 143 ? -12.630 -1.423 -12.310 1.00 98.19 143 PRO A O 1
ATOM 1221 N N . GLU A 1 144 ? -12.031 0.277 -13.651 1.00 98.06 144 GLU A N 1
ATOM 1222 C CA . GLU A 1 144 ? -10.740 -0.298 -14.045 1.00 98.06 144 GLU A CA 1
ATOM 1223 C C . GLU A 1 144 ? -9.812 -0.524 -12.846 1.00 98.06 144 GLU A C 1
ATOM 1225 O O . GLU A 1 144 ? -9.114 -1.535 -12.780 1.00 98.06 144 GLU A O 1
ATOM 1230 N N . TYR A 1 145 ? -9.849 0.350 -11.835 1.00 98.75 145 TYR A N 1
ATOM 1231 C CA . TYR A 1 145 ? -9.051 0.150 -10.626 1.00 98.75 145 TYR A CA 1
ATOM 1232 C C . TYR A 1 145 ? -9.539 -1.059 -9.825 1.00 98.75 145 TYR A C 1
ATOM 1234 O O . TYR A 1 145 ? -8.728 -1.829 -9.317 1.00 98.75 145 TYR A O 1
ATOM 1242 N N . LEU A 1 146 ? -10.852 -1.298 -9.759 1.00 98.62 146 LEU A N 1
ATOM 1243 C CA . LEU A 1 146 ? -11.366 -2.510 -9.118 1.00 98.62 146 LEU A CA 1
ATOM 1244 C C . LEU A 1 146 ? -10.921 -3.774 -9.864 1.00 98.62 146 LEU A C 1
ATOM 1246 O O . LEU A 1 146 ? -10.602 -4.777 -9.222 1.00 98.62 146 LEU A O 1
ATOM 1250 N N . ARG A 1 147 ? -10.894 -3.728 -11.200 1.00 98.25 147 ARG A N 1
ATOM 1251 C CA . ARG A 1 147 ? -10.422 -4.838 -12.032 1.00 98.25 147 ARG A CA 1
ATOM 1252 C C . ARG A 1 147 ? -8.961 -5.169 -11.723 1.00 98.25 147 ARG A C 1
ATOM 1254 O O . ARG A 1 147 ? -8.688 -6.290 -11.303 1.00 98.25 147 ARG A O 1
ATOM 1261 N N . TYR A 1 148 ? -8.054 -4.193 -11.800 1.00 98.56 148 TYR A N 1
ATOM 1262 C CA . TYR A 1 148 ? -6.634 -4.417 -11.503 1.00 98.56 148 TYR A CA 1
ATOM 1263 C C . TYR A 1 148 ? -6.378 -4.859 -10.058 1.00 98.56 148 TYR A C 1
ATOM 1265 O O . TYR A 1 148 ? -5.530 -5.722 -9.822 1.00 98.56 148 TYR A O 1
ATOM 1273 N N . ALA A 1 149 ? -7.129 -4.329 -9.087 1.00 98.44 149 ALA A N 1
ATOM 1274 C CA . ALA A 1 149 ? -7.057 -4.787 -7.700 1.00 98.44 149 ALA A CA 1
ATOM 1275 C C . ALA A 1 149 ? -7.401 -6.280 -7.578 1.00 98.44 149 ALA A C 1
ATOM 1277 O O . ALA A 1 149 ? -6.699 -7.028 -6.897 1.00 98.44 149 ALA A O 1
ATOM 1278 N N . ARG A 1 150 ? -8.472 -6.722 -8.252 1.00 98.38 150 ARG A N 1
ATOM 1279 C CA . ARG A 1 150 ? -8.925 -8.120 -8.244 1.00 98.38 150 ARG A CA 1
ATOM 1280 C C . ARG A 1 150 ? -7.966 -9.045 -8.978 1.00 98.38 150 ARG A C 1
ATOM 1282 O O . ARG A 1 150 ? -7.649 -10.098 -8.443 1.00 98.38 150 ARG A O 1
ATOM 1289 N N . GLU A 1 151 ? -7.483 -8.654 -10.152 1.00 98.00 151 GLU A N 1
ATOM 1290 C CA . GLU A 1 151 ? -6.512 -9.438 -10.926 1.00 98.00 151 GLU A CA 1
ATOM 1291 C C . GLU A 1 151 ? -5.194 -9.611 -10.160 1.00 98.00 151 GLU A C 1
ATOM 1293 O O . GLU A 1 151 ? -4.680 -10.724 -10.049 1.00 98.00 151 GLU A O 1
ATOM 1298 N N . SER A 1 152 ? -4.690 -8.536 -9.543 1.00 98.06 152 SER A N 1
ATOM 1299 C CA . SER A 1 152 ? -3.479 -8.587 -8.711 1.00 98.06 152 SER A CA 1
ATOM 1300 C C . SER A 1 152 ? -3.665 -9.502 -7.498 1.00 98.06 152 SER A C 1
ATOM 1302 O O . SER A 1 152 ? -2.798 -10.320 -7.191 1.00 98.06 152 SER A O 1
ATOM 1304 N N . ALA A 1 153 ? -4.814 -9.397 -6.820 1.00 98.25 153 ALA A N 1
ATOM 1305 C CA . ALA A 1 153 ? -5.128 -10.237 -5.670 1.00 98.25 153 ALA A CA 1
ATOM 1306 C C . ALA A 1 153 ? -5.313 -11.707 -6.069 1.00 98.25 153 ALA A C 1
ATOM 1308 O O . ALA A 1 153 ? -4.853 -12.591 -5.347 1.00 98.25 153 ALA A O 1
ATOM 1309 N N . ALA A 1 154 ? -5.947 -11.982 -7.211 1.00 98.12 154 ALA A N 1
ATOM 1310 C CA . ALA A 1 154 ? -6.124 -13.335 -7.727 1.00 98.12 154 ALA A CA 1
ATOM 1311 C C . ALA A 1 154 ? -4.771 -13.996 -8.016 1.00 98.12 154 ALA A C 1
ATOM 1313 O O . ALA A 1 154 ? -4.548 -15.125 -7.581 1.00 98.12 154 ALA A O 1
ATOM 1314 N N . PHE A 1 155 ? -3.845 -13.276 -8.660 1.00 98.25 155 PHE A N 1
ATOM 1315 C CA . PHE A 1 155 ? -2.488 -13.774 -8.893 1.00 98.25 155 PHE A CA 1
ATOM 1316 C C . PHE A 1 155 ? -1.770 -14.091 -7.575 1.00 98.25 155 PHE A C 1
ATOM 1318 O O . PHE A 1 155 ? -1.258 -15.195 -7.399 1.00 98.25 155 PHE A O 1
ATOM 1325 N N . TYR A 1 156 ? -1.789 -13.159 -6.615 1.00 98.19 156 TYR A N 1
ATOM 1326 C CA . TYR A 1 156 ? -1.125 -13.356 -5.325 1.00 98.19 156 TYR A CA 1
ATOM 1327 C C . TYR A 1 156 ? -1.641 -14.593 -4.580 1.00 98.19 156 TYR A C 1
ATOM 1329 O O . TYR A 1 156 ? -0.855 -15.450 -4.183 1.00 98.19 156 TYR A O 1
ATOM 1337 N N . ASN A 1 157 ? -2.963 -14.719 -4.443 1.00 97.38 157 ASN A N 1
ATOM 1338 C CA . ASN A 1 157 ? -3.575 -15.844 -3.732 1.00 97.38 157 ASN A CA 1
ATOM 1339 C C . ASN A 1 157 ? -3.371 -17.188 -4.443 1.00 97.38 157 ASN A C 1
ATOM 1341 O O . ASN A 1 157 ? -3.388 -18.218 -3.781 1.00 97.38 157 ASN A O 1
ATOM 1345 N N . SER A 1 158 ? -3.172 -17.186 -5.764 1.00 96.94 158 SER A N 1
ATOM 1346 C CA . SER A 1 158 ? -2.977 -18.422 -6.529 1.00 96.94 158 SER A CA 1
ATOM 1347 C C . SER A 1 158 ? -1.548 -18.958 -6.444 1.00 96.94 158 SER A C 1
ATOM 1349 O O . SER A 1 158 ? -1.361 -20.167 -6.521 1.00 96.94 158 SER A O 1
ATOM 1351 N N . PHE A 1 159 ? -0.546 -18.080 -6.316 1.00 97.75 159 PHE A N 1
ATOM 1352 C CA . PHE A 1 159 ? 0.852 -18.468 -6.550 1.00 97.75 159 PHE A CA 1
ATOM 1353 C C . PHE A 1 159 ? 1.822 -18.151 -5.411 1.00 97.75 159 PHE A C 1
ATOM 1355 O O . PHE A 1 159 ? 2.887 -18.758 -5.353 1.00 97.75 159 PHE A O 1
ATOM 1362 N N . PHE A 1 160 ? 1.508 -17.214 -4.510 1.00 97.69 160 PHE A N 1
ATOM 1363 C CA . PHE A 1 160 ? 2.457 -16.824 -3.459 1.00 97.69 160 PHE A CA 1
ATOM 1364 C C . PHE A 1 160 ? 2.291 -17.584 -2.155 1.00 97.69 160 PHE A C 1
ATOM 1366 O O . PHE A 1 160 ? 3.276 -17.719 -1.433 1.00 97.69 160 PHE A O 1
ATOM 1373 N N . LEU A 1 161 ? 1.078 -18.031 -1.831 1.00 96.12 161 LEU A N 1
ATOM 1374 C CA . LEU A 1 161 ? 0.803 -18.721 -0.576 1.00 96.12 161 LEU A CA 1
ATOM 1375 C C . LEU A 1 161 ? 1.462 -20.101 -0.597 1.00 96.12 161 LEU A C 1
ATOM 1377 O O . LEU A 1 161 ? 1.186 -20.909 -1.481 1.00 96.12 161 LEU A O 1
ATOM 1381 N N . ASP A 1 162 ? 2.329 -20.359 0.378 1.00 95.50 162 ASP A N 1
ATOM 1382 C CA . ASP A 1 162 ? 2.905 -21.684 0.571 1.00 95.50 162 ASP A CA 1
ATOM 1383 C C . ASP A 1 162 ? 2.068 -22.428 1.606 1.00 95.50 162 ASP A C 1
ATOM 1385 O O . ASP A 1 162 ? 2.052 -22.073 2.786 1.00 95.50 162 ASP A O 1
ATOM 1389 N N . TYR A 1 163 ? 1.316 -23.419 1.139 1.00 91.56 163 TYR A N 1
ATOM 1390 C CA . TYR A 1 163 ? 0.403 -24.195 1.973 1.00 91.56 163 TYR A CA 1
ATOM 1391 C C . TYR A 1 163 ? 1.082 -25.366 2.688 1.00 91.56 163 TYR A C 1
ATOM 1393 O O . TYR A 1 163 ? 0.485 -25.908 3.618 1.00 91.56 163 TYR A O 1
ATOM 1401 N N . ASP A 1 164 ? 2.303 -25.724 2.288 1.00 92.19 164 ASP A N 1
ATOM 1402 C CA . ASP A 1 164 ? 3.053 -26.826 2.886 1.00 92.19 164 ASP A CA 1
ATOM 1403 C C . ASP A 1 164 ? 3.866 -26.319 4.085 1.00 92.19 164 ASP A C 1
ATOM 1405 O O . ASP A 1 164 ? 3.725 -26.829 5.198 1.00 92.19 164 ASP A O 1
ATOM 1409 N N . ASP A 1 165 ? 4.650 -25.254 3.884 1.00 91.69 165 ASP A N 1
ATOM 1410 C CA . ASP A 1 165 ? 5.539 -24.687 4.911 1.00 91.69 165 ASP A CA 1
ATOM 1411 C C . ASP A 1 165 ? 4.952 -23.448 5.613 1.00 91.69 165 ASP A C 1
ATOM 1413 O O . ASP A 1 165 ? 5.470 -22.984 6.636 1.00 91.69 165 ASP A O 1
ATOM 1417 N N . GLY A 1 166 ? 3.870 -22.881 5.074 1.00 92.31 166 GLY A N 1
ATOM 1418 C CA . GLY A 1 166 ? 3.306 -21.616 5.530 1.00 92.31 166 GLY A CA 1
ATOM 1419 C C . GLY A 1 166 ? 4.053 -20.381 5.005 1.00 92.31 166 GLY A C 1
ATOM 1420 O O . GLY A 1 166 ? 5.097 -20.447 4.349 1.00 92.31 166 GLY A O 1
ATOM 1421 N N . ALA A 1 167 ? 3.508 -19.206 5.337 1.00 93.75 167 ALA A N 1
ATOM 1422 C CA . ALA A 1 167 ? 3.944 -17.905 4.822 1.00 93.75 167 ALA A CA 1
ATOM 1423 C C . ALA A 1 167 ? 3.804 -17.804 3.287 1.00 93.75 167 ALA A C 1
ATOM 1425 O O . ALA A 1 167 ? 2.872 -18.360 2.706 1.00 93.75 167 ALA A O 1
ATOM 1426 N N . VAL A 1 168 ? 4.674 -17.029 2.635 1.00 96.12 168 VAL A N 1
ATOM 1427 C CA . VAL A 1 168 ? 4.645 -16.831 1.180 1.00 96.12 168 VAL A CA 1
ATOM 1428 C C . VAL A 1 168 ? 6.020 -17.019 0.553 1.00 96.12 168 VAL A C 1
ATOM 1430 O O . VAL A 1 168 ? 7.039 -16.913 1.237 1.00 96.12 168 VAL A O 1
ATOM 1433 N N . TYR A 1 169 ? 6.068 -17.327 -0.741 1.00 96.81 169 TYR A N 1
ATOM 1434 C CA . TYR A 1 169 ? 7.318 -17.352 -1.504 1.00 96.81 169 TYR A CA 1
ATOM 1435 C C . TYR A 1 169 ? 7.904 -15.944 -1.663 1.00 96.81 169 TYR A C 1
ATOM 1437 O O . TYR A 1 169 ? 7.160 -14.976 -1.789 1.00 96.81 169 TYR A O 1
ATOM 1445 N N . PHE A 1 170 ? 9.236 -15.823 -1.685 1.00 95.94 170 PHE A N 1
ATOM 1446 C CA . PHE A 1 170 ? 9.910 -14.540 -1.928 1.00 95.94 170 PHE A CA 1
ATOM 1447 C C . PHE A 1 170 ? 9.609 -14.034 -3.349 1.00 95.94 170 PHE A C 1
ATOM 1449 O O . PHE A 1 170 ? 9.164 -12.901 -3.550 1.00 95.94 170 PHE A O 1
ATOM 1456 N N . ASN A 1 171 ? 9.827 -14.912 -4.329 1.00 96.12 171 ASN A N 1
ATOM 1457 C CA . ASN A 1 171 ? 9.605 -14.679 -5.748 1.00 96.12 171 ASN A CA 1
ATOM 1458 C C . ASN A 1 171 ? 8.907 -15.887 -6.377 1.00 96.12 171 ASN A C 1
ATOM 1460 O O . ASN A 1 171 ? 9.166 -17.036 -6.010 1.00 96.12 171 ASN A O 1
ATOM 1464 N N . VAL A 1 172 ? 8.096 -15.618 -7.394 1.00 97.75 172 VAL A N 1
ATOM 1465 C CA . VAL A 1 172 ? 7.627 -16.624 -8.355 1.00 97.75 172 VAL A CA 1
ATOM 1466 C C . VAL A 1 172 ? 8.087 -16.232 -9.756 1.00 97.75 172 VAL A C 1
ATOM 1468 O O . VAL A 1 172 ? 8.289 -15.050 -10.040 1.00 97.75 172 VAL A O 1
ATOM 1471 N N . LEU A 1 173 ? 8.266 -17.208 -10.640 1.00 97.25 173 LEU A N 1
ATOM 1472 C CA . LEU A 1 173 ? 8.430 -16.972 -12.075 1.00 97.25 173 LEU A CA 1
ATOM 1473 C C . LEU A 1 173 ? 7.133 -16.399 -12.671 1.00 97.25 173 LEU A C 1
ATOM 1475 O O . LEU A 1 173 ? 6.076 -16.411 -12.032 1.00 97.25 173 LEU A O 1
ATOM 1479 N N . ASN A 1 174 ? 7.174 -15.922 -13.917 1.00 95.81 174 ASN A N 1
ATOM 1480 C CA . ASN A 1 174 ? 5.989 -15.352 -14.570 1.00 95.81 174 ASN A CA 1
ATOM 1481 C C . ASN A 1 174 ? 4.771 -16.299 -14.594 1.00 95.81 174 ASN A C 1
ATOM 1483 O O . ASN A 1 174 ? 3.631 -15.838 -14.543 1.00 95.81 174 ASN A O 1
ATOM 1487 N N . ASN A 1 175 ? 5.011 -17.608 -14.629 1.00 95.62 175 ASN A N 1
ATOM 1488 C CA . ASN A 1 175 ? 4.016 -18.672 -14.648 1.00 95.62 175 ASN A CA 1
ATOM 1489 C C . ASN A 1 175 ? 3.559 -19.122 -13.250 1.00 95.62 175 ASN A C 1
ATOM 1491 O O . ASN A 1 175 ? 2.775 -20.061 -13.155 1.00 95.62 175 ASN A O 1
ATOM 1495 N N . GLY A 1 176 ? 4.045 -18.476 -12.188 1.00 96.44 176 GLY A N 1
ATOM 1496 C CA . GLY A 1 176 ? 3.669 -18.775 -10.811 1.00 96.44 176 GLY A CA 1
ATOM 1497 C C . GLY A 1 176 ? 4.486 -19.879 -10.140 1.00 96.44 176 GLY A C 1
ATOM 1498 O O . GLY A 1 176 ? 4.254 -20.151 -8.966 1.00 96.44 176 GLY A O 1
ATOM 1499 N N . LEU A 1 177 ? 5.459 -20.495 -10.826 1.00 97.06 177 LEU A N 1
ATOM 1500 C CA . LEU A 1 177 ? 6.356 -21.458 -10.182 1.00 97.06 177 LEU A CA 1
ATOM 1501 C C . LEU A 1 177 ? 7.248 -20.751 -9.147 1.00 97.06 177 LEU A C 1
ATOM 1503 O O . LEU A 1 177 ? 7.876 -19.743 -9.489 1.00 97.06 177 LEU A O 1
ATOM 1507 N N . PRO A 1 178 ? 7.364 -21.269 -7.911 1.00 96.88 178 PRO A N 1
ATOM 1508 C CA . PRO A 1 178 ? 8.240 -20.694 -6.899 1.00 96.88 178 PRO A CA 1
ATOM 1509 C C . PRO A 1 178 ? 9.698 -20.635 -7.355 1.00 96.88 178 PRO A C 1
ATOM 1511 O O . PRO A 1 178 ? 10.258 -21.617 -7.847 1.00 96.88 178 PRO A O 1
ATOM 1514 N N . PHE A 1 179 ? 10.340 -19.486 -7.156 1.00 95.31 179 PHE A N 1
ATOM 1515 C CA . PHE A 1 179 ? 11.760 -19.322 -7.439 1.00 95.31 179 PHE A CA 1
ATOM 1516 C C . PHE A 1 179 ? 12.584 -19.615 -6.178 1.00 95.31 179 PHE A C 1
ATOM 1518 O O . PHE A 1 179 ? 12.669 -18.796 -5.266 1.00 95.31 179 PHE A O 1
ATOM 1525 N N . LEU A 1 180 ? 13.190 -20.803 -6.119 1.00 93.94 180 LEU A N 1
ATOM 1526 C CA . LEU A 1 180 ? 13.786 -21.361 -4.897 1.00 93.94 180 LEU A CA 1
ATOM 1527 C C . LEU A 1 180 ? 15.323 -21.415 -4.938 1.00 93.94 180 LEU A C 1
ATOM 1529 O O . LEU A 1 180 ? 15.929 -22.432 -4.596 1.00 93.94 180 LEU A O 1
ATOM 1533 N N . LEU A 1 181 ? 15.974 -20.321 -5.348 1.00 92.44 181 LEU A N 1
ATOM 1534 C CA . LEU A 1 181 ? 17.439 -20.228 -5.398 1.00 92.44 181 LEU A CA 1
ATOM 1535 C C . LEU A 1 181 ? 18.001 -19.355 -4.266 1.00 92.44 181 LEU A C 1
ATOM 1537 O O . LEU A 1 181 ? 17.488 -18.278 -3.970 1.00 92.44 181 LEU A O 1
ATOM 1541 N N . GLY A 1 182 ? 19.103 -19.799 -3.654 1.00 91.88 182 GLY A N 1
ATOM 1542 C CA . GLY A 1 182 ? 19.834 -19.014 -2.655 1.00 91.88 182 GLY A CA 1
ATOM 1543 C C . GLY A 1 182 ? 18.961 -18.597 -1.466 1.00 91.88 182 GLY A C 1
ATOM 1544 O O . GLY A 1 182 ? 18.231 -19.416 -0.909 1.00 91.88 182 GLY A O 1
ATOM 1545 N N . THR A 1 183 ? 19.035 -17.323 -1.073 1.00 90.75 183 THR A N 1
ATOM 1546 C CA . THR A 1 183 ? 18.245 -16.771 0.042 1.00 90.75 183 THR A CA 1
ATOM 1547 C C . THR A 1 183 ? 16.760 -16.617 -0.276 1.00 90.75 183 THR A C 1
ATOM 1549 O O . THR A 1 183 ? 15.966 -16.506 0.650 1.00 90.75 183 THR A O 1
ATOM 1552 N N . GLU A 1 184 ? 16.362 -16.635 -1.551 1.00 91.19 184 GLU A N 1
ATOM 1553 C CA . GLU A 1 184 ? 14.960 -16.464 -1.965 1.00 91.19 184 GLU A CA 1
ATOM 1554 C C . GLU A 1 184 ? 14.116 -17.730 -1.767 1.00 91.19 184 GLU A C 1
ATOM 1556 O O . GLU A 1 184 ? 12.889 -17.665 -1.748 1.00 91.19 184 GLU A O 1
ATOM 1561 N N . ARG A 1 185 ? 14.763 -18.880 -1.536 1.00 91.94 185 ARG A N 1
ATOM 1562 C CA . ARG A 1 185 ? 14.071 -20.103 -1.108 1.00 91.94 185 ARG A CA 1
ATOM 1563 C C . ARG A 1 185 ? 13.555 -20.019 0.336 1.00 91.94 185 ARG A C 1
ATOM 1565 O O . ARG A 1 185 ? 12.760 -20.851 0.752 1.00 91.94 185 ARG A O 1
ATOM 1572 N N . LEU A 1 186 ? 14.086 -19.086 1.131 1.00 93.19 186 LEU A N 1
ATOM 1573 C CA . LEU A 1 186 ? 13.772 -18.952 2.551 1.00 93.19 186 LEU A CA 1
ATOM 1574 C C . LEU A 1 186 ? 12.530 -18.074 2.743 1.00 93.19 186 LEU A C 1
ATOM 1576 O O . LEU A 1 186 ? 12.298 -17.135 1.988 1.00 93.19 186 LEU A O 1
ATOM 1580 N N . LYS A 1 187 ? 11.774 -18.325 3.816 1.00 92.06 187 LYS A N 1
ATOM 1581 C CA . LYS A 1 187 ? 10.601 -17.517 4.211 1.00 92.06 187 LYS A CA 1
ATOM 1582 C C . LYS A 1 187 ? 10.953 -16.221 4.945 1.00 92.06 187 LYS A C 1
ATOM 1584 O O . LYS A 1 187 ? 10.076 -15.445 5.310 1.00 92.06 187 LYS A O 1
ATOM 1589 N N . GLY A 1 188 ? 12.239 -15.999 5.190 1.00 92.88 188 GLY A N 1
ATOM 1590 C CA . GLY A 1 188 ? 12.750 -14.821 5.864 1.00 92.88 188 GLY A CA 1
ATOM 1591 C C . GLY A 1 188 ? 14.226 -14.619 5.562 1.00 92.88 188 GLY A C 1
ATOM 1592 O O . GLY A 1 188 ? 14.983 -15.574 5.384 1.00 92.88 188 GLY A O 1
ATOM 1593 N N . SER A 1 189 ? 14.628 -13.360 5.481 1.00 91.62 189 SER A N 1
ATOM 1594 C CA . SER A 1 189 ? 16.001 -12.936 5.236 1.00 91.62 189 SER A CA 1
ATOM 1595 C C . SER A 1 189 ? 16.198 -11.501 5.737 1.00 91.62 189 SER A C 1
ATOM 1597 O O . SER A 1 189 ? 15.283 -10.883 6.275 1.00 91.62 189 SER A O 1
ATOM 1599 N N . HIS A 1 190 ? 17.382 -10.931 5.520 1.00 90.31 190 HIS A N 1
ATOM 1600 C CA . HIS A 1 190 ? 17.623 -9.506 5.768 1.00 90.31 190 HIS A CA 1
ATOM 1601 C C . HIS A 1 190 ? 16.663 -8.563 5.004 1.00 90.31 190 HIS A C 1
ATOM 1603 O O . HIS A 1 190 ? 16.469 -7.430 5.434 1.00 90.31 190 HIS A O 1
ATOM 1609 N N . SER A 1 191 ? 16.065 -9.018 3.894 1.00 86.44 191 SER A N 1
ATOM 1610 C CA . SER A 1 191 ? 15.159 -8.239 3.037 1.00 86.44 191 SER A CA 1
ATOM 1611 C C . SER A 1 191 ? 13.716 -8.763 3.013 1.00 86.44 191 SER A C 1
ATOM 1613 O O . SER A 1 191 ? 12.859 -8.156 2.374 1.00 86.44 191 SER A O 1
ATOM 1615 N N . MET A 1 192 ? 13.419 -9.863 3.716 1.00 92.00 192 MET A N 1
ATOM 1616 C CA . MET A 1 192 ? 12.076 -10.445 3.803 1.00 92.00 192 MET A CA 1
ATOM 1617 C C . MET A 1 192 ? 11.741 -10.850 5.236 1.00 92.00 192 MET A C 1
ATOM 1619 O O . MET A 1 192 ? 12.489 -11.562 5.896 1.00 92.00 192 MET A O 1
ATOM 1623 N N . SER A 1 193 ? 10.569 -10.435 5.698 1.00 90.00 193 SER A N 1
ATOM 1624 C CA . SER A 1 193 ? 9.974 -10.869 6.964 1.00 90.00 193 SER A CA 1
ATOM 1625 C C . SER A 1 193 ? 8.468 -11.058 6.765 1.00 90.00 193 SER A C 1
ATOM 1627 O O . SER A 1 193 ? 8.020 -11.207 5.639 1.00 90.00 193 SER A O 1
ATOM 1629 N N . GLY A 1 194 ? 7.656 -11.025 7.822 1.00 90.88 194 GLY A N 1
ATOM 1630 C CA . GLY A 1 194 ? 6.197 -11.032 7.679 1.00 90.88 194 GLY A CA 1
ATOM 1631 C C . GLY A 1 194 ? 5.587 -9.676 7.302 1.00 90.88 194 GLY A C 1
ATOM 1632 O O . GLY A 1 194 ? 4.384 -9.629 7.064 1.00 90.88 194 GLY A O 1
ATOM 1633 N N . TYR A 1 195 ? 6.371 -8.586 7.271 1.00 94.50 195 TYR A N 1
ATOM 1634 C CA . TYR A 1 195 ? 5.850 -7.210 7.194 1.00 94.50 195 TYR A CA 1
ATOM 1635 C C . TYR A 1 195 ? 4.841 -7.013 6.052 1.00 94.50 195 TYR A C 1
ATOM 1637 O O . TYR A 1 195 ? 3.670 -6.769 6.327 1.00 94.50 195 TYR A O 1
ATOM 1645 N N . HIS A 1 196 ? 5.265 -7.208 4.800 1.00 96.56 196 HIS A N 1
ATOM 1646 C CA . HIS A 1 196 ? 4.428 -6.958 3.621 1.00 96.56 196 HIS A CA 1
ATOM 1647 C C . HIS A 1 196 ? 3.226 -7.911 3.530 1.00 96.56 196 HIS A C 1
ATOM 1649 O O . HIS A 1 196 ? 2.130 -7.509 3.169 1.00 96.56 196 HIS A O 1
ATOM 1655 N N . SER A 1 197 ? 3.370 -9.183 3.916 1.00 95.25 197 SER A N 1
ATOM 1656 C CA . SER A 1 197 ? 2.233 -10.120 3.912 1.00 95.25 197 SER A CA 1
ATOM 1657 C C . SER A 1 197 ? 1.182 -9.783 4.978 1.00 95.25 197 SER A C 1
ATOM 1659 O O . SER A 1 197 ? -0.016 -9.932 4.740 1.00 95.25 197 SER A O 1
ATOM 1661 N N . ILE A 1 198 ? 1.618 -9.323 6.156 1.00 96.19 198 ILE A N 1
ATOM 1662 C CA . ILE A 1 198 ? 0.722 -8.941 7.256 1.00 96.19 198 ILE A CA 1
ATOM 1663 C C . ILE A 1 198 ? 0.058 -7.592 6.948 1.00 96.19 198 ILE A C 1
ATOM 1665 O O . ILE A 1 198 ? -1.152 -7.460 7.136 1.00 96.19 198 ILE A O 1
ATOM 1669 N N . GLU A 1 199 ? 0.824 -6.611 6.454 1.00 97.25 199 GLU A N 1
ATOM 1670 C CA . GLU A 1 199 ? 0.308 -5.311 6.010 1.00 97.25 199 GLU A CA 1
ATOM 1671 C C . GLU A 1 199 ? -0.714 -5.493 4.881 1.00 97.25 199 GLU A C 1
ATOM 1673 O O . GLU A 1 199 ? -1.830 -4.980 5.001 1.00 97.25 199 GLU A O 1
ATOM 1678 N N . LEU A 1 200 ? -0.408 -6.319 3.872 1.00 98.19 200 LEU A N 1
ATOM 1679 C CA . LEU A 1 200 ? -1.345 -6.682 2.810 1.00 98.19 200 LEU A CA 1
ATOM 1680 C C . LEU A 1 200 ? -2.659 -7.226 3.370 1.00 98.19 200 LEU A C 1
ATOM 1682 O O . LEU A 1 200 ? -3.721 -6.710 3.032 1.00 98.19 200 LEU A O 1
ATOM 1686 N N . ALA A 1 201 ? -2.613 -8.253 4.223 1.00 97.31 201 ALA A N 1
ATOM 1687 C CA . ALA A 1 201 ? -3.823 -8.873 4.761 1.00 97.31 201 ALA A CA 1
ATOM 1688 C C . ALA A 1 201 ? -4.679 -7.866 5.549 1.00 97.31 201 ALA A C 1
ATOM 1690 O O . ALA A 1 201 ? -5.902 -7.801 5.378 1.00 97.31 201 ALA A O 1
ATOM 1691 N N . TYR A 1 202 ? -4.033 -7.049 6.382 1.00 98.31 202 TYR A N 1
ATOM 1692 C CA . TYR A 1 202 ? -4.696 -6.030 7.183 1.00 98.31 202 TYR A CA 1
ATOM 1693 C C . TYR A 1 202 ? -5.315 -4.927 6.311 1.00 98.31 202 TYR A C 1
ATOM 1695 O O . TYR A 1 202 ? -6.527 -4.705 6.366 1.00 98.31 202 TYR A O 1
ATOM 1703 N N . LEU A 1 203 ? -4.523 -4.271 5.459 1.00 98.50 203 LEU A N 1
ATOM 1704 C CA . LEU A 1 203 ? -4.984 -3.144 4.646 1.00 98.50 203 LEU A CA 1
ATOM 1705 C C . LEU A 1 203 ? -5.956 -3.575 3.545 1.00 98.50 203 LEU A C 1
ATOM 1707 O O . LEU A 1 203 ? -6.941 -2.875 3.306 1.00 98.50 203 LEU A O 1
ATOM 1711 N N . ALA A 1 204 ? -5.769 -4.748 2.936 1.00 98.31 204 ALA A N 1
ATOM 1712 C CA . ALA A 1 204 ? -6.722 -5.261 1.956 1.00 98.31 204 ALA A CA 1
ATOM 1713 C C . ALA A 1 204 ? -8.095 -5.522 2.576 1.00 98.31 204 ALA A C 1
ATOM 1715 O O . ALA A 1 204 ? -9.114 -5.216 1.950 1.00 98.31 204 ALA A O 1
ATOM 1716 N N . THR A 1 205 ? -8.139 -6.021 3.815 1.00 98.31 205 THR A N 1
ATOM 1717 C CA . THR A 1 205 ? -9.392 -6.176 4.566 1.00 98.31 205 THR A CA 1
ATOM 1718 C C . THR A 1 205 ? -10.029 -4.814 4.844 1.00 98.31 205 THR A C 1
ATOM 1720 O O . THR A 1 205 ? -11.221 -4.630 4.597 1.00 98.31 205 THR A O 1
ATOM 1723 N N . VAL A 1 206 ? -9.239 -3.834 5.297 1.00 98.50 206 VAL A N 1
ATOM 1724 C CA . VAL A 1 206 ? -9.702 -2.463 5.573 1.00 98.50 206 VAL A CA 1
ATOM 1725 C C . VAL A 1 206 ? -10.311 -1.820 4.325 1.00 98.50 206 VAL A C 1
ATOM 1727 O O . VAL A 1 206 ? -11.450 -1.351 4.368 1.00 98.50 206 VAL A O 1
ATOM 1730 N N . TYR A 1 207 ? -9.592 -1.816 3.201 1.00 98.50 207 TYR A N 1
ATOM 1731 C CA . TYR A 1 207 ? -10.060 -1.186 1.967 1.00 98.50 207 TYR A CA 1
ATOM 1732 C C . TYR A 1 207 ? -11.234 -1.943 1.347 1.00 98.50 207 TYR A C 1
ATOM 1734 O O . TYR A 1 207 ? -12.210 -1.321 0.918 1.00 98.50 207 TYR A O 1
ATOM 1742 N N . THR A 1 208 ? -11.190 -3.278 1.338 1.00 98.19 208 THR A N 1
ATOM 1743 C CA . THR A 1 208 ? -12.285 -4.089 0.797 1.00 98.19 208 THR A CA 1
ATOM 1744 C C . THR A 1 208 ? -13.560 -3.870 1.599 1.00 98.19 208 THR A C 1
ATOM 1746 O O . THR A 1 208 ? -14.574 -3.509 1.008 1.00 98.19 208 THR A O 1
ATOM 1749 N N .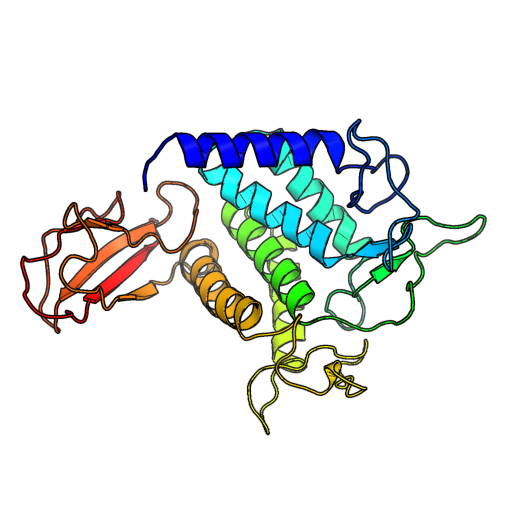 ASN A 1 209 ? -13.517 -4.005 2.924 1.00 98.38 209 ASN A N 1
ATOM 1750 C CA . ASN A 1 209 ? -14.718 -3.906 3.749 1.00 98.38 209 ASN A CA 1
ATOM 1751 C C . ASN A 1 209 ? -15.252 -2.471 3.805 1.00 98.38 209 ASN A C 1
ATOM 1753 O O . ASN A 1 209 ? -16.424 -2.237 3.513 1.00 98.38 209 ASN A O 1
ATOM 1757 N N . LEU A 1 210 ? -14.409 -1.491 4.138 1.00 98.12 210 LEU A N 1
ATOM 1758 C CA . LEU A 1 210 ? -14.886 -0.138 4.446 1.00 98.12 210 LEU A CA 1
ATOM 1759 C C . LEU A 1 210 ? -15.068 0.732 3.193 1.00 98.12 210 LEU A C 1
ATOM 1761 O O . LEU A 1 210 ? -16.022 1.515 3.104 1.00 98.12 210 LEU A O 1
ATOM 1765 N N . LEU A 1 211 ? -14.185 0.600 2.197 1.00 97.19 211 LEU A N 1
ATOM 1766 C CA . LEU A 1 211 ? -14.226 1.452 1.006 1.00 97.19 211 LEU A CA 1
ATOM 1767 C C . LEU A 1 211 ? -15.012 0.824 -0.145 1.00 97.19 211 LEU A C 1
ATOM 1769 O O . LEU A 1 211 ? -15.668 1.566 -0.876 1.00 97.19 211 LEU A O 1
ATOM 1773 N N . ASN A 1 212 ? -14.982 -0.501 -0.309 1.00 97.12 212 ASN A N 1
ATOM 1774 C CA . ASN A 1 212 ? -15.626 -1.193 -1.429 1.00 97.12 212 ASN A CA 1
ATOM 1775 C C . ASN A 1 212 ? -16.977 -1.828 -1.056 1.00 97.12 212 ASN A C 1
ATOM 1777 O O . ASN A 1 212 ? -18.020 -1.289 -1.414 1.00 97.12 212 ASN A O 1
ATOM 1781 N N . THR A 1 213 ? -16.968 -2.950 -0.333 1.00 97.44 213 THR A N 1
ATOM 1782 C CA . THR A 1 213 ? -18.141 -3.820 -0.123 1.00 97.44 213 THR A CA 1
ATOM 1783 C C . THR A 1 213 ? -19.090 -3.330 0.968 1.00 97.44 213 THR A C 1
ATOM 1785 O O . THR A 1 213 ? -20.159 -3.911 1.164 1.00 97.44 213 THR A O 1
ATOM 1788 N N . LYS A 1 214 ? -18.707 -2.261 1.675 1.00 97.00 214 LYS A N 1
ATOM 1789 C CA . LYS A 1 214 ? -19.474 -1.633 2.755 1.00 97.00 214 LYS A CA 1
ATOM 1790 C C . LYS A 1 214 ? -19.844 -2.619 3.870 1.00 97.00 214 LYS A C 1
ATOM 1792 O O . LYS A 1 214 ? -20.947 -2.580 4.410 1.00 97.00 214 LYS A O 1
ATOM 1797 N N . GLN A 1 215 ? -18.884 -3.456 4.249 1.00 98.25 215 GLN A N 1
ATOM 1798 C CA . GLN A 1 215 ? -18.990 -4.395 5.362 1.00 98.25 215 GLN A CA 1
ATOM 1799 C C . GLN A 1 215 ? -18.320 -3.849 6.634 1.00 98.25 215 GLN A C 1
ATOM 1801 O O . GLN A 1 215 ? -17.350 -3.094 6.538 1.00 98.25 215 GLN A O 1
ATOM 1806 N N . PRO A 1 216 ? -18.802 -4.223 7.833 1.00 98.19 216 PRO A N 1
ATOM 1807 C CA . PRO A 1 216 ? -18.118 -3.918 9.087 1.00 98.19 216 PRO A CA 1
ATOM 1808 C C . PRO A 1 216 ? -16.728 -4.569 9.196 1.00 98.19 216 PRO A C 1
ATOM 1810 O O . PRO A 1 216 ? -16.425 -5.567 8.538 1.00 98.19 216 PRO A O 1
ATOM 1813 N N . LEU A 1 217 ? -15.894 -4.025 10.081 1.00 98.06 217 LEU A N 1
ATOM 1814 C CA . LEU A 1 217 ? -14.581 -4.551 10.453 1.00 98.06 217 LEU A CA 1
ATOM 1815 C C . LEU A 1 217 ? -14.444 -4.558 11.978 1.00 98.06 217 LEU A C 1
ATOM 1817 O O . LEU A 1 217 ? -14.604 -3.522 12.618 1.00 98.06 217 LEU A O 1
ATOM 1821 N N . ASP A 1 218 ? -14.108 -5.711 12.552 1.00 98.56 218 ASP A N 1
ATOM 1822 C CA . ASP A 1 218 ? -13.803 -5.835 13.977 1.00 98.56 218 ASP A CA 1
ATOM 1823 C C . ASP A 1 218 ? -12.277 -5.785 14.181 1.00 98.56 218 ASP A C 1
ATOM 1825 O O . ASP A 1 218 ? -11.547 -6.629 13.663 1.00 98.56 218 ASP A O 1
ATOM 1829 N N . LEU A 1 219 ? -11.797 -4.807 14.953 1.00 98.38 219 LEU A N 1
ATOM 1830 C CA . LEU A 1 219 ? -10.396 -4.657 15.350 1.00 98.38 219 LEU A CA 1
ATOM 1831 C C . LEU A 1 219 ? -10.201 -5.036 16.817 1.00 98.38 219 LEU A C 1
ATOM 1833 O O . LEU A 1 219 ? -11.058 -4.771 17.664 1.00 98.38 219 LEU A O 1
ATOM 1837 N N . TYR A 1 220 ? -9.046 -5.623 17.123 1.00 98.19 220 TYR A N 1
ATOM 1838 C CA . TYR A 1 220 ? -8.725 -6.131 18.452 1.00 98.19 220 TYR A CA 1
ATOM 1839 C C . TYR A 1 220 ? -7.443 -5.493 18.976 1.00 98.19 220 TYR A C 1
ATOM 1841 O O . TYR A 1 220 ? -6.415 -5.490 18.303 1.00 98.19 220 TYR A O 1
ATOM 1849 N N . PHE A 1 221 ? -7.494 -4.991 20.206 1.00 97.75 221 PHE A N 1
ATOM 1850 C CA . PHE A 1 221 ? -6.386 -4.306 20.859 1.00 97.75 221 PHE A CA 1
ATOM 1851 C C . PHE A 1 221 ? -6.125 -4.915 22.236 1.00 97.75 221 PHE A C 1
ATOM 1853 O O . PHE A 1 221 ? -7.037 -5.381 22.922 1.00 97.75 221 PHE A O 1
ATOM 1860 N N . LYS A 1 222 ? -4.855 -4.898 22.650 1.00 97.06 222 LYS A N 1
ATOM 1861 C CA . LYS A 1 222 ? -4.416 -5.358 23.974 1.00 97.06 222 LYS A CA 1
ATOM 1862 C C . LYS A 1 222 ? -3.348 -4.413 24.539 1.00 97.06 222 LYS A C 1
ATOM 1864 O O . LYS A 1 222 ? -2.170 -4.800 24.609 1.00 97.06 222 LYS A O 1
ATOM 1869 N N . PRO A 1 223 ? -3.727 -3.162 24.865 1.00 95.62 223 PRO A N 1
ATOM 1870 C CA . PRO A 1 223 ? -2.784 -2.130 25.285 1.00 95.62 223 PRO A CA 1
ATOM 1871 C C . PRO A 1 223 ? -2.031 -2.545 26.558 1.00 95.62 223 PRO A C 1
ATOM 1873 O O . PRO A 1 223 ? -2.519 -3.358 27.345 1.00 95.62 223 PRO A O 1
ATOM 1876 N N . LEU A 1 224 ? -0.815 -2.024 26.741 1.00 94.50 224 LEU A N 1
ATOM 1877 C CA . LEU A 1 224 ? -0.087 -2.136 28.009 1.00 94.50 224 LEU A CA 1
ATOM 1878 C C . LEU A 1 224 ? -0.736 -1.222 29.064 1.00 94.50 224 LEU A C 1
ATOM 1880 O O . LEU A 1 224 ? -1.263 -0.170 28.684 1.00 94.50 224 LEU A O 1
ATOM 1884 N N . PRO A 1 225 ? -0.686 -1.564 30.368 1.00 91.31 225 PRO A N 1
ATOM 1885 C CA . PRO A 1 225 ? -1.109 -0.639 31.416 1.00 91.31 225 PRO A CA 1
ATOM 1886 C C . PRO A 1 225 ? -0.257 0.630 31.321 1.00 91.31 225 PRO A C 1
ATOM 1888 O O . PRO A 1 225 ? 0.961 0.540 31.178 1.00 91.31 225 PRO A O 1
ATOM 1891 N N . GLY A 1 226 ? -0.892 1.803 31.316 1.00 87.56 226 GLY A N 1
ATOM 1892 C CA . GLY A 1 226 ? -0.192 3.081 31.125 1.00 87.56 226 GLY A CA 1
ATOM 1893 C C . GLY A 1 226 ? 0.419 3.298 29.730 1.00 87.56 226 GLY A C 1
ATOM 1894 O O . GLY A 1 226 ? 1.135 4.272 29.532 1.00 87.56 226 GLY A O 1
ATOM 1895 N N . GLY A 1 227 ? 0.141 2.434 28.742 1.00 90.94 227 GLY A N 1
ATOM 1896 C CA . GLY A 1 227 ? 0.693 2.553 27.382 1.00 90.94 227 GLY A CA 1
ATOM 1897 C C . GLY A 1 227 ? 0.159 3.743 26.570 1.00 90.94 227 GLY A C 1
ATOM 1898 O O . GLY A 1 227 ? 0.704 4.054 25.516 1.00 90.94 227 GLY A O 1
ATOM 1899 N N . PHE A 1 228 ? -0.895 4.400 27.059 1.00 91.88 228 PHE A N 1
ATOM 1900 C CA . PHE A 1 228 ? -1.498 5.600 26.479 1.00 91.88 228 PHE A CA 1
ATOM 1901 C C . PHE A 1 228 ? -1.524 6.689 27.558 1.00 91.88 228 PHE A C 1
ATOM 1903 O O . PHE A 1 228 ? -2.383 6.620 28.438 1.00 91.88 228 PHE A O 1
ATOM 1910 N N . PRO A 1 229 ? -0.599 7.669 27.531 1.00 89.06 229 PRO A N 1
ATOM 1911 C CA . PRO A 1 229 ? -0.484 8.686 28.582 1.00 89.06 229 PRO A CA 1
ATOM 1912 C C . PRO A 1 229 ? -1.743 9.539 28.777 1.00 89.06 229 PRO A C 1
ATOM 1914 O O . PRO A 1 229 ? -2.007 10.003 29.879 1.00 89.06 229 PRO A O 1
ATOM 1917 N N . ASP A 1 230 ? -2.522 9.730 27.711 1.00 92.44 230 ASP A N 1
ATOM 1918 C CA . ASP A 1 230 ? -3.799 10.450 27.715 1.00 92.44 230 ASP A CA 1
ATOM 1919 C C . ASP A 1 230 ? -5.005 9.541 28.011 1.00 92.44 230 ASP A C 1
ATOM 1921 O O . ASP A 1 230 ? -6.135 10.016 28.059 1.00 92.44 230 ASP A O 1
ATOM 1925 N N . GLY A 1 231 ? -4.788 8.233 28.185 1.00 93.75 231 GLY A N 1
ATOM 1926 C CA . GLY A 1 231 ? -5.857 7.251 28.343 1.00 93.75 231 GLY A CA 1
ATOM 1927 C C . GLY A 1 231 ? -6.706 7.053 27.084 1.00 93.75 231 GLY A C 1
ATOM 1928 O O . GLY A 1 231 ? -7.782 6.467 27.178 1.00 93.75 231 GLY A O 1
ATOM 1929 N N . VAL A 1 232 ? -6.261 7.513 25.906 1.00 95.44 232 VAL A N 1
ATOM 1930 C CA . VAL A 1 232 ? -7.058 7.471 24.671 1.00 95.44 232 VAL A CA 1
ATOM 1931 C C . VAL A 1 232 ? -6.446 6.525 23.643 1.00 95.44 232 VAL A C 1
ATOM 1933 O O . VAL A 1 232 ? -5.427 6.811 23.004 1.00 95.44 232 VAL A O 1
ATOM 1936 N N . LEU A 1 233 ? -7.141 5.417 23.389 1.00 96.12 233 LEU A N 1
ATOM 1937 C CA . LEU A 1 233 ? -6.823 4.510 22.294 1.00 96.12 233 LEU A CA 1
ATOM 1938 C C . LEU A 1 233 ? -7.393 5.061 20.978 1.00 96.12 233 LEU A C 1
ATOM 1940 O O . LEU A 1 233 ? -8.600 5.248 20.836 1.00 96.12 233 LEU A O 1
ATOM 1944 N N . ARG A 1 234 ? -6.523 5.294 19.993 1.00 95.56 234 ARG A N 1
ATOM 1945 C CA . ARG A 1 234 ? -6.891 5.725 18.633 1.00 95.56 234 ARG A CA 1
ATOM 1946 C C . ARG A 1 234 ? -6.956 4.493 17.738 1.00 95.56 234 ARG A C 1
ATOM 1948 O O . ARG A 1 234 ? -5.964 3.778 17.631 1.00 95.56 234 ARG A O 1
ATOM 1955 N N . VAL A 1 235 ? -8.116 4.236 17.139 1.00 96.56 235 VAL A N 1
ATOM 1956 C CA . VAL A 1 235 ? -8.437 2.936 16.507 1.00 96.56 235 VAL A CA 1
ATOM 1957 C C . VAL A 1 235 ? -8.692 3.035 15.009 1.00 96.56 235 VAL A C 1
ATOM 1959 O O . VAL A 1 235 ? -9.152 2.074 14.399 1.00 96.56 235 VAL A O 1
ATOM 1962 N N . GLN A 1 236 ? -8.400 4.192 14.413 1.00 95.38 236 GLN A N 1
ATOM 1963 C CA . GLN A 1 236 ? -8.476 4.366 12.970 1.00 95.38 236 GLN A CA 1
ATOM 1964 C C . GLN A 1 236 ? -7.554 3.349 12.270 1.00 95.38 236 GLN A C 1
ATOM 1966 O O . GLN A 1 236 ? -6.356 3.340 12.561 1.00 95.38 236 GLN A O 1
ATOM 1971 N N . PRO A 1 237 ? -8.083 2.498 11.366 1.00 95.88 237 PRO A N 1
ATOM 1972 C CA . PRO A 1 237 ? -7.323 1.370 10.847 1.00 95.88 237 PRO A CA 1
ATOM 1973 C C . PRO A 1 237 ? -6.228 1.780 9.865 1.00 95.88 237 PRO A C 1
ATOM 1975 O O . PRO A 1 237 ? -5.183 1.142 9.827 1.00 95.88 237 PRO A O 1
ATOM 1978 N N . ASP A 1 238 ? -6.485 2.824 9.079 1.00 96.31 238 ASP A N 1
ATOM 1979 C CA . ASP A 1 238 ? -5.548 3.449 8.152 1.00 96.31 238 ASP A CA 1
ATOM 1980 C C . ASP A 1 238 ? -6.000 4.893 7.844 1.00 96.31 238 ASP A C 1
ATOM 1982 O O . ASP A 1 238 ? -7.073 5.333 8.272 1.00 96.31 238 ASP A O 1
ATOM 1986 N N . ILE A 1 239 ? -5.20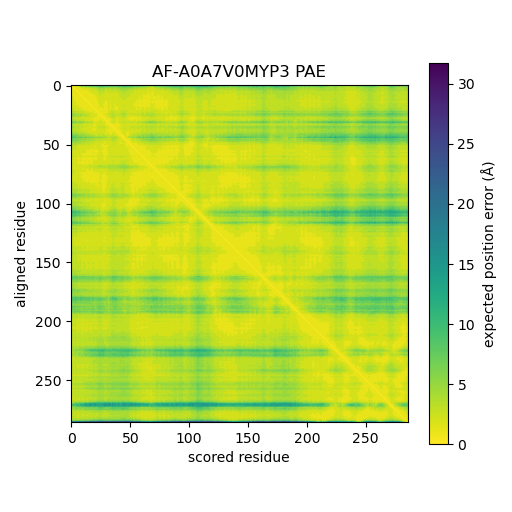6 5.637 7.077 1.00 94.88 239 ILE A N 1
ATOM 1987 C CA . ILE A 1 239 ? -5.489 6.991 6.600 1.00 94.88 239 ILE A CA 1
ATOM 1988 C C . ILE A 1 239 ? -6.560 6.973 5.485 1.00 94.88 239 ILE A C 1
ATOM 1990 O O . ILE A 1 239 ? -6.306 7.239 4.309 1.00 94.88 239 ILE A O 1
ATOM 1994 N N . LEU A 1 240 ? -7.791 6.645 5.873 1.00 95.25 240 LEU A N 1
ATOM 1995 C CA . LEU A 1 240 ? -8.975 6.643 5.011 1.00 95.25 240 LEU A CA 1
ATOM 1996 C C . LEU A 1 240 ? -9.501 8.070 4.759 1.00 95.25 240 LEU A C 1
ATOM 1998 O O . LEU A 1 240 ? -9.253 8.960 5.579 1.00 95.25 240 LEU A O 1
ATOM 2002 N N . PRO A 1 241 ? -10.274 8.305 3.678 1.00 94.69 241 PRO A N 1
ATOM 2003 C CA . PRO A 1 241 ? -10.954 9.582 3.490 1.00 94.69 241 PRO A CA 1
ATOM 2004 C C . PRO A 1 241 ? -11.848 9.911 4.690 1.00 94.69 241 PRO A C 1
ATOM 2006 O O . PRO A 1 241 ? -12.489 9.031 5.270 1.00 94.69 241 PRO A O 1
ATOM 2009 N N . LYS A 1 242 ? -11.895 11.184 5.087 1.00 93.00 242 LYS A N 1
ATOM 2010 C CA . LYS A 1 242 ? -12.673 11.601 6.262 1.00 93.00 242 LYS A CA 1
ATOM 2011 C C . LYS A 1 242 ? -14.151 11.244 6.097 1.00 93.00 242 LYS A C 1
ATOM 2013 O O . LYS A 1 242 ? -14.734 11.470 5.042 1.00 93.00 242 LYS A O 1
ATOM 2018 N N . GLY A 1 243 ? -14.747 10.711 7.162 1.00 94.00 243 GLY A N 1
ATOM 2019 C CA . GLY A 1 243 ? -16.178 10.412 7.221 1.00 94.00 243 GLY A CA 1
ATOM 2020 C C . GLY A 1 243 ? -16.619 9.140 6.494 1.00 94.00 243 GLY A C 1
ATOM 2021 O O . GLY A 1 243 ? -17.814 8.896 6.436 1.00 94.00 243 GLY A O 1
ATOM 2022 N N . VAL A 1 244 ? -15.715 8.308 5.959 1.00 95.88 244 VAL A N 1
ATOM 2023 C CA . VAL A 1 244 ? -16.115 7.058 5.268 1.00 95.88 244 VAL A CA 1
ATOM 2024 C C . VAL A 1 244 ? -16.375 5.882 6.205 1.00 95.88 244 VAL A C 1
ATOM 2026 O O . VAL A 1 244 ? -16.956 4.881 5.787 1.00 95.88 244 VAL A O 1
ATOM 2029 N N . ALA A 1 245 ? -15.925 5.969 7.454 1.00 97.69 245 ALA A N 1
ATOM 2030 C CA . ALA A 1 245 ? -16.098 4.939 8.466 1.00 97.69 245 ALA A CA 1
ATOM 2031 C C . ALA A 1 245 ? -16.144 5.569 9.861 1.00 97.69 245 ALA A C 1
ATOM 2033 O O . ALA A 1 245 ? -15.647 6.677 10.056 1.00 97.69 245 ALA A O 1
ATOM 2034 N N . LYS A 1 246 ? -16.714 4.845 10.825 1.00 98.31 246 LYS A N 1
ATOM 2035 C CA . LYS A 1 246 ? -16.804 5.254 12.233 1.00 98.31 246 LYS A CA 1
ATOM 2036 C C . LYS A 1 246 ? -16.900 4.054 13.165 1.00 98.31 246 LYS A C 1
ATOM 2038 O O . LYS A 1 246 ? -17.217 2.950 12.720 1.00 98.31 246 LYS A O 1
ATOM 2043 N N . ILE A 1 247 ? -16.665 4.262 14.459 1.00 98.69 247 ILE A N 1
ATOM 2044 C CA . ILE A 1 247 ? -16.932 3.224 15.468 1.00 98.69 247 ILE A CA 1
ATOM 2045 C C . ILE A 1 247 ? -18.448 3.073 15.637 1.00 98.69 247 ILE A C 1
ATOM 2047 O O . ILE A 1 247 ? -19.149 4.068 15.820 1.00 98.69 247 ILE A O 1
ATOM 2051 N N . SER A 1 248 ? -18.950 1.838 15.616 1.00 98.50 248 SER A N 1
ATOM 2052 C CA . SER A 1 248 ? -20.332 1.536 16.011 1.00 98.50 248 SER A CA 1
ATOM 2053 C C . SER A 1 248 ? -20.426 0.994 17.433 1.00 98.50 248 SER A C 1
ATOM 2055 O O . SER A 1 248 ? -21.351 1.341 18.159 1.00 98.50 248 SER A O 1
ATOM 2057 N N . GLU A 1 249 ? -19.496 0.123 17.825 1.00 98.75 249 GLU A N 1
ATOM 2058 C CA . GLU A 1 249 ? -19.554 -0.613 19.088 1.00 98.75 249 GLU A CA 1
ATOM 2059 C C . GLU A 1 249 ? -18.143 -0.856 19.637 1.00 98.75 249 GLU A C 1
ATOM 2061 O O . GLU A 1 249 ? -17.191 -1.062 18.879 1.00 98.75 249 GLU A O 1
ATOM 2066 N N . VAL A 1 250 ? -18.015 -0.870 20.965 1.00 98.88 250 VAL A N 1
ATOM 2067 C CA . VAL A 1 250 ? -16.774 -1.198 21.674 1.00 98.88 250 VAL A CA 1
ATOM 2068 C C . VAL A 1 250 ? -17.084 -2.175 22.799 1.00 98.88 250 VAL A C 1
ATOM 2070 O O . VAL A 1 250 ? -18.094 -2.036 23.489 1.00 98.88 250 VAL A O 1
ATOM 2073 N N . TRP A 1 251 ? -16.191 -3.139 23.013 1.00 98.81 251 TRP A N 1
ATOM 2074 C CA . TRP A 1 251 ? -16.215 -4.030 24.167 1.00 98.81 251 TRP A CA 1
ATOM 2075 C C . TRP A 1 251 ? -14.861 -4.041 24.861 1.00 98.81 251 TRP A C 1
ATOM 2077 O O . TRP A 1 251 ? -13.824 -4.120 24.201 1.00 98.81 251 TRP A O 1
ATOM 2087 N N . ILE A 1 252 ? -14.884 -4.033 26.191 1.00 98.12 252 ILE A N 1
ATOM 2088 C CA . ILE A 1 252 ? -13.713 -4.225 27.047 1.00 98.12 252 ILE A CA 1
ATOM 2089 C C . ILE A 1 252 ? -13.962 -5.481 27.878 1.00 98.12 252 ILE A C 1
ATOM 2091 O O . ILE A 1 252 ? -14.959 -5.575 28.594 1.00 98.12 252 ILE A O 1
ATOM 2095 N N . ASP A 1 253 ? -13.103 -6.484 27.698 1.00 97.44 253 ASP A N 1
ATOM 2096 C CA . ASP A 1 253 ? -13.201 -7.807 28.326 1.00 97.44 253 ASP A CA 1
ATOM 2097 C C . ASP A 1 253 ? -14.589 -8.450 28.157 1.00 97.44 253 ASP A C 1
ATOM 2099 O O . ASP A 1 253 ? -15.174 -9.026 29.072 1.00 97.44 253 ASP A O 1
ATOM 2103 N N . GLY A 1 254 ? -15.131 -8.319 26.941 1.00 97.81 254 GLY A N 1
ATOM 2104 C CA . GLY A 1 254 ? -16.428 -8.869 26.538 1.00 97.81 254 GLY A CA 1
ATOM 2105 C C . GLY A 1 254 ? -17.644 -8.038 26.956 1.00 97.81 254 GLY A C 1
ATOM 2106 O O . GLY A 1 254 ? -18.755 -8.349 26.532 1.00 97.81 254 GLY A O 1
ATOM 2107 N N . LYS A 1 255 ? -17.469 -6.964 27.734 1.00 98.31 255 LYS A N 1
ATOM 2108 C CA . LYS A 1 255 ? -18.570 -6.100 28.183 1.00 98.31 255 LYS A CA 1
ATOM 2109 C C . LYS A 1 255 ? -18.699 -4.862 27.291 1.00 98.31 255 LYS A C 1
ATOM 2111 O O . LYS A 1 255 ? -17.670 -4.261 26.983 1.00 98.31 255 LYS A O 1
ATOM 2116 N N . PRO A 1 256 ? -19.921 -4.455 26.890 1.00 98.50 256 PRO A N 1
ATOM 2117 C CA . PRO A 1 256 ? -20.126 -3.229 26.123 1.00 98.50 256 PRO A CA 1
ATOM 2118 C C . PRO A 1 256 ? -19.529 -2.001 26.817 1.00 98.50 256 PRO A C 1
ATOM 2120 O O . PRO A 1 256 ? -19.675 -1.829 28.027 1.00 98.50 256 PRO A O 1
ATOM 2123 N N . TRP A 1 257 ? -18.897 -1.131 26.035 1.00 98.44 257 TRP A N 1
ATOM 2124 C CA . TRP A 1 257 ? -18.247 0.090 26.494 1.00 98.44 257 TRP A CA 1
ATOM 2125 C C . TRP A 1 257 ? -18.769 1.291 25.707 1.00 98.44 257 TRP A C 1
ATOM 2127 O O . TRP A 1 257 ? -18.817 1.255 24.479 1.00 98.44 257 TRP A O 1
ATOM 2137 N N . LYS A 1 258 ? -19.186 2.350 26.411 1.00 98.25 258 LYS A N 1
ATOM 2138 C CA . LYS A 1 258 ? -19.855 3.517 25.806 1.00 98.25 258 LYS A CA 1
ATOM 2139 C C . LYS A 1 258 ? -18.971 4.762 25.705 1.00 98.25 258 LYS A C 1
ATOM 2141 O O . LYS A 1 258 ? -19.335 5.683 24.984 1.00 98.25 258 LYS A O 1
ATOM 2146 N N . ASN A 1 259 ? -17.822 4.788 26.382 1.00 98.12 259 ASN A N 1
ATOM 2147 C CA . ASN A 1 259 ? -16.940 5.958 26.399 1.00 98.12 259 ASN A CA 1
ATOM 2148 C C . ASN A 1 259 ? -15.998 5.903 25.189 1.00 98.12 259 ASN A C 1
ATOM 2150 O O . ASN A 1 259 ? -14.836 5.500 25.278 1.00 98.12 259 ASN A O 1
ATOM 2154 N N . PHE A 1 260 ? -16.542 6.231 24.021 1.00 98.50 260 PHE A N 1
ATOM 2155 C CA . PHE A 1 260 ? -15.803 6.344 22.771 1.00 98.50 260 PHE A CA 1
ATOM 2156 C C . PHE A 1 260 ? -16.394 7.459 21.908 1.00 98.50 260 PHE A C 1
ATOM 2158 O O . PHE A 1 260 ? -17.577 7.785 22.001 1.00 98.50 260 PHE A O 1
ATOM 2165 N N . ASN A 1 261 ? -15.576 8.028 21.028 1.00 98.19 261 ASN A N 1
ATOM 2166 C CA . ASN A 1 261 ? -16.020 8.964 20.010 1.00 98.19 261 ASN A CA 1
ATOM 2167 C C . ASN A 1 261 ? -16.060 8.251 18.656 1.00 98.19 261 ASN A C 1
ATOM 2169 O O . ASN A 1 261 ? -15.021 7.859 18.119 1.00 98.19 261 ASN A O 1
ATOM 2173 N N . ALA A 1 262 ? -17.270 8.090 18.118 1.00 98.06 262 ALA A N 1
ATOM 2174 C CA . ALA A 1 262 ? -17.505 7.359 16.879 1.00 98.06 262 ALA A CA 1
ATOM 2175 C C . ALA A 1 262 ? -16.762 7.961 15.680 1.00 98.06 262 ALA A C 1
ATOM 2177 O O . ALA A 1 262 ? -16.062 7.238 14.969 1.00 98.06 262 ALA A O 1
ATOM 2178 N N . GLU A 1 263 ? -16.889 9.275 15.492 1.00 96.50 263 GLU A N 1
ATOM 2179 C CA . GLU A 1 263 ? -16.377 9.997 14.323 1.00 96.50 263 GLU A CA 1
ATOM 2180 C C . GLU A 1 263 ? -14.869 10.269 14.426 1.00 96.50 263 GLU A C 1
ATOM 2182 O O . GLU A 1 263 ? -14.149 10.191 13.435 1.00 96.50 263 GLU A O 1
ATOM 2187 N N . ARG A 1 264 ? -14.357 10.533 15.638 1.00 95.38 264 ARG A N 1
ATOM 2188 C CA . ARG A 1 264 ? -12.911 10.698 15.882 1.00 95.38 264 ARG A CA 1
ATOM 2189 C C . ARG A 1 264 ? -12.153 9.372 15.956 1.00 95.38 264 ARG A C 1
ATOM 2191 O O . ARG A 1 264 ? -10.928 9.389 16.023 1.00 95.38 264 ARG A O 1
ATOM 2198 N N . MET A 1 265 ? -12.857 8.239 15.965 1.00 96.94 265 MET A N 1
ATOM 2199 C CA . MET A 1 265 ? -12.285 6.901 16.142 1.00 96.94 265 MET A CA 1
ATOM 2200 C C . MET A 1 265 ? -11.367 6.802 17.369 1.00 96.94 265 MET A C 1
ATOM 2202 O O . MET A 1 265 ? -10.227 6.328 17.291 1.00 96.94 265 MET A O 1
ATOM 2206 N N . THR A 1 266 ? -11.868 7.256 18.518 1.00 97.75 266 THR A N 1
ATOM 2207 C CA . THR A 1 266 ? -11.148 7.190 19.794 1.00 97.75 266 THR A CA 1
ATOM 2208 C C . THR A 1 266 ? -11.950 6.446 20.848 1.00 97.75 266 THR A C 1
ATOM 2210 O O . THR A 1 266 ? -13.162 6.614 20.942 1.00 97.75 266 THR A O 1
ATOM 2213 N N . VAL A 1 267 ? -11.272 5.649 21.670 1.00 98.25 267 VAL A N 1
ATOM 2214 C CA . VAL A 1 267 ? -11.841 4.934 22.817 1.00 98.25 267 VAL A CA 1
ATOM 2215 C C . VAL A 1 267 ? -11.154 5.437 24.081 1.00 98.25 267 VAL A C 1
ATOM 2217 O O . VAL A 1 267 ? -9.929 5.362 24.186 1.00 98.25 267 VAL A O 1
ATOM 2220 N N . GLU A 1 268 ? -11.932 5.943 25.034 1.00 97.44 268 GLU A N 1
ATOM 2221 C CA . GLU A 1 268 ? -11.426 6.306 26.358 1.00 97.44 268 GLU A CA 1
ATOM 2222 C C . GLU A 1 268 ? -11.233 5.028 27.170 1.00 97.44 268 GLU A C 1
ATOM 2224 O O . GLU A 1 268 ? -12.167 4.241 27.351 1.00 97.44 268 GLU A O 1
ATOM 2229 N N . LEU A 1 269 ? -10.004 4.790 27.617 1.00 95.50 269 LEU A N 1
ATOM 2230 C CA . LEU A 1 269 ? -9.646 3.591 28.352 1.00 95.50 269 LEU A CA 1
ATOM 2231 C C . LEU A 1 269 ? -10.048 3.731 29.828 1.00 95.50 269 LEU A C 1
ATOM 2233 O O . LEU A 1 269 ? -9.773 4.761 30.445 1.00 95.50 269 LEU A O 1
ATOM 2237 N N . PRO A 1 270 ? -10.644 2.693 30.438 1.00 92.06 270 PRO A N 1
ATOM 2238 C CA . PRO A 1 270 ? -10.785 2.643 31.885 1.00 92.06 270 PRO A CA 1
ATOM 2239 C C . PRO A 1 270 ? -9.404 2.605 32.550 1.00 92.06 270 PRO A C 1
ATOM 2241 O O . PRO A 1 270 ? -8.451 2.034 32.013 1.00 92.06 2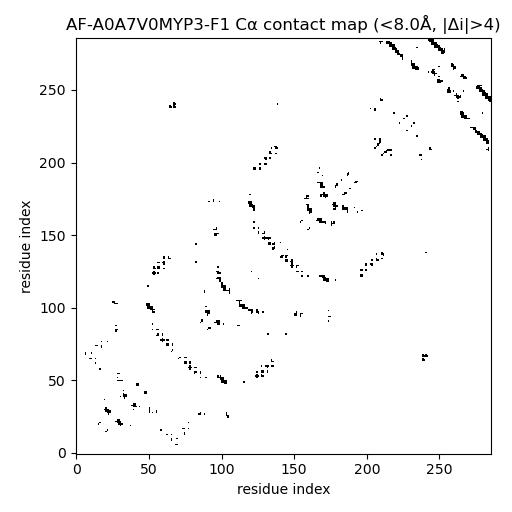70 PRO A O 1
ATOM 2244 N N . ASN A 1 271 ? -9.309 3.164 33.756 1.00 88.31 271 ASN A N 1
ATOM 2245 C CA . ASN A 1 271 ? -8.101 3.060 34.565 1.00 88.31 271 ASN A CA 1
ATOM 2246 C C . ASN A 1 271 ? -7.965 1.626 35.107 1.00 88.31 271 ASN A C 1
ATOM 2248 O O . ASN A 1 271 ? -8.608 1.264 36.093 1.00 88.31 271 ASN A O 1
ATOM 2252 N N . LEU A 1 272 ? -7.173 0.800 34.421 1.00 86.25 272 LEU A N 1
ATOM 2253 C CA . LEU A 1 272 ? -6.952 -0.607 34.750 1.00 86.25 272 LEU A CA 1
ATOM 2254 C C . LEU A 1 272 ? -5.474 -0.872 35.039 1.00 86.25 272 LEU A C 1
ATOM 2256 O O . LEU A 1 272 ? -4.584 -0.362 34.361 1.00 86.25 272 LEU A O 1
ATOM 2260 N N . ASN A 1 273 ? -5.219 -1.757 36.000 1.00 90.56 273 ASN A N 1
ATOM 2261 C CA . ASN A 1 273 ? -3.884 -2.242 36.360 1.00 90.56 273 ASN A CA 1
ATOM 2262 C C . ASN A 1 273 ? -3.465 -3.512 35.586 1.00 90.56 273 ASN A C 1
ATOM 2264 O O . ASN A 1 273 ? -2.488 -4.165 35.943 1.00 90.56 273 ASN A O 1
ATOM 2268 N N . TYR A 1 274 ? -4.198 -3.876 34.531 1.00 94.56 274 TYR A N 1
ATOM 2269 C CA . TYR A 1 274 ? -3.923 -5.027 33.667 1.00 94.56 274 TYR A CA 1
ATOM 2270 C C . TYR A 1 274 ? -4.128 -4.665 32.191 1.00 94.56 274 TYR A C 1
ATOM 2272 O O . TYR A 1 274 ? -4.500 -3.544 31.857 1.00 94.56 274 TYR A O 1
ATOM 2280 N N . ARG A 1 275 ? -3.850 -5.617 31.291 1.00 95.94 275 ARG A N 1
ATOM 2281 C CA . ARG A 1 275 ? -4.006 -5.457 29.836 1.00 95.94 275 ARG A CA 1
ATOM 2282 C C . ARG A 1 275 ? -5.407 -5.895 29.385 1.00 95.94 275 ARG A C 1
ATOM 2284 O O . ARG A 1 275 ? -5.590 -7.106 29.212 1.00 95.94 275 ARG A O 1
ATOM 2291 N N . PRO A 1 276 ? -6.367 -4.978 29.171 1.00 95.56 276 PRO A N 1
ATOM 2292 C CA . PRO A 1 276 ? -7.709 -5.353 28.736 1.00 95.56 276 PRO A CA 1
ATOM 2293 C C . PRO A 1 276 ? -7.704 -5.941 27.324 1.00 95.56 276 PRO A C 1
ATOM 2295 O O . PRO A 1 276 ? -6.899 -5.544 26.475 1.00 95.56 276 PRO A O 1
ATOM 2298 N N . LYS A 1 277 ? -8.634 -6.860 27.046 1.00 98.19 277 LYS A N 1
ATOM 2299 C CA . LYS A 1 277 ? -8.981 -7.250 25.674 1.00 98.19 277 LYS A CA 1
ATOM 2300 C C . LYS A 1 277 ? -10.026 -6.275 25.151 1.00 98.19 277 LYS A C 1
ATOM 2302 O O . LYS A 1 277 ? -11.162 -6.277 25.619 1.00 98.19 277 LYS A O 1
ATOM 2307 N N . ILE A 1 278 ? -9.652 -5.462 24.173 1.00 98.44 278 ILE A N 1
ATOM 2308 C CA . ILE A 1 278 ? -10.542 -4.460 23.590 1.00 98.44 278 ILE A CA 1
ATOM 2309 C C . ILE A 1 278 ? -10.934 -4.920 22.193 1.00 98.44 278 ILE A C 1
ATOM 2311 O O . ILE A 1 278 ? -10.067 -5.195 21.367 1.00 98.44 278 ILE A O 1
ATOM 2315 N N . LYS A 1 279 ? -12.236 -4.987 21.930 1.00 98.75 279 LYS A N 1
ATOM 2316 C CA . LYS A 1 279 ? -12.797 -5.190 20.595 1.00 98.75 279 LYS A CA 1
ATOM 2317 C C . LYS A 1 279 ? -13.480 -3.900 20.163 1.00 98.75 279 LYS A C 1
ATOM 2319 O O . LYS A 1 279 ? -14.271 -3.349 20.923 1.00 98.75 279 LYS A O 1
ATOM 2324 N N . VAL A 1 280 ? -13.215 -3.448 18.946 1.00 98.81 280 VAL A N 1
ATOM 2325 C CA . VAL A 1 280 ? -13.851 -2.271 18.349 1.00 98.81 280 VAL A CA 1
ATOM 2326 C C . VAL A 1 280 ? -14.457 -2.670 17.021 1.00 98.81 280 VAL A C 1
ATOM 2328 O O . VAL A 1 280 ? -13.751 -3.173 16.152 1.00 98.81 280 VAL A O 1
ATOM 2331 N N . ARG A 1 281 ? -15.752 -2.418 16.850 1.00 98.81 281 ARG A N 1
ATOM 2332 C CA . ARG A 1 281 ? -16.415 -2.554 15.559 1.00 98.81 281 ARG A CA 1
ATOM 2333 C C . ARG A 1 281 ? -16.419 -1.224 14.833 1.00 98.81 281 ARG A C 1
ATOM 2335 O O . ARG A 1 281 ? -16.946 -0.230 15.332 1.00 98.81 281 ARG A O 1
ATOM 2342 N N . ILE A 1 282 ? -15.865 -1.241 13.633 1.00 98.62 282 ILE A N 1
ATOM 2343 C CA . ILE A 1 282 ? -15.869 -0.133 12.691 1.00 98.62 282 ILE A CA 1
ATOM 2344 C C . ILE A 1 282 ? -16.876 -0.454 11.596 1.00 98.62 282 ILE A C 1
ATOM 2346 O O . ILE A 1 282 ? -16.886 -1.555 11.048 1.00 98.62 282 ILE A O 1
ATOM 2350 N N . VAL A 1 283 ? -17.725 0.513 11.272 1.00 98.56 283 VAL A N 1
ATOM 2351 C CA . VAL A 1 283 ? -18.708 0.407 10.194 1.00 98.56 283 VAL A CA 1
ATOM 2352 C C . VAL A 1 283 ? -18.453 1.486 9.150 1.00 98.56 283 VAL A C 1
ATOM 2354 O O . VAL A 1 283 ? -18.037 2.593 9.506 1.00 98.56 283 VAL A O 1
ATOM 2357 N N . PRO A 1 284 ? -18.705 1.203 7.865 1.00 97.50 284 PRO A N 1
ATOM 2358 C CA . PRO A 1 284 ? -18.704 2.233 6.842 1.00 97.50 284 PRO A CA 1
ATOM 2359 C C . PRO A 1 284 ? -19.870 3.202 7.066 1.00 97.50 284 PRO A C 1
ATOM 2361 O O . PRO A 1 284 ? -20.965 2.803 7.471 1.00 97.50 284 PRO A O 1
ATOM 2364 N N . VAL A 1 285 ? -19.644 4.477 6.769 1.00 94.31 285 VAL A N 1
ATOM 2365 C CA . VAL A 1 285 ? -20.713 5.475 6.670 1.00 94.31 285 VAL A CA 1
ATOM 2366 C C . VAL A 1 285 ? -21.333 5.347 5.277 1.00 94.31 285 VAL A C 1
ATOM 2368 O O . VAL A 1 285 ? -20.611 5.186 4.286 1.00 94.31 285 VAL A O 1
ATOM 2371 N N . LYS A 1 286 ? -22.667 5.302 5.234 1.00 73.88 286 LYS A N 1
ATOM 2372 C CA . LYS A 1 286 ? -23.451 5.190 3.999 1.00 73.88 286 LYS A CA 1
ATOM 2373 C C . LYS A 1 286 ? -23.510 6.518 3.264 1.00 73.88 286 LYS A C 1
ATOM 2375 O O . LYS A 1 286 ? -23.640 7.545 3.963 1.00 73.88 286 LYS A O 1
#

Mean predicted aligned error: 3.46 Å

Sequence (286 aa):
TEDPKYRDFLAYTADCITKYFPDYEHSPFVQERFFEDWSHDKTWGWQQNRAVVGHNLKIAWNLMRINNIVSKKEYVALAKKIAEVMPKVGMDVQRGGWYDVMERELKEGEECYRFAWHDRKAWWQQEQGILAYQILYGVLKEPEYLRYARESAAFYNSFFLDYDDGAVYFNVLNNGLPFLLGTERLKGSHSMSGYHSIELAYLATVYTNLLNTKQPLDLYFKPLPGGFPDGVLRVQPDILPKGVAKISEVWIDGKPWKNFNAERMTVELPNLNYRPKIKVRIVPVK

Organism: Aerophobetes bacterium (NCBI:txid2030807)

Foldseek 3Di:
DPDVVVLVVLVVVLVCCLPQQDPPVFFLGTQDDADPVSHGQQCDDPCRQKHFLLVLLLQLLSLLLSCLSVNDPSSNVSSVSSVVRSCVAFFPPPQTAGFGMWRGGADPPDPHIHHPPARKHFLLSLLSQLSSLLSCCLPVVDVVSVVSNVRSVVLCVVAFADPPPGDGQGIAHSNRHGDCDDCRVDCDDPPHDCVSVVCSVQSSCVSCCQRNPQHKDKDKDFAAQCNDVQQKDAADSGSHRQQQKWWDWKDWQNHTDDQADTRRRIHRHDNDPGTIIMMTMMGTDD

InterPro domains:
  IPR008928 Six-hairpin glycosidase superfamily [SSF48208] (1-202)
  IPR010819 N-acylglucosamine 2-epimerase/Cellobiose 2-epimerase [PF07221] (1-167)
  IPR012341 Six-hairpin glycosidase-like superfamily [G3DSA:1.50.10.10] (1-216)
  IPR024705 Spermatogenesis-associated protein 20 [PTHR42899] (5-180)

Solvent-accessible surface area (backbone atoms only — not comparable to full-atom values): 15704 Å² total; per-residue (Å²): 133,93,52,64,70,61,56,51,51,51,50,52,52,49,49,51,46,67,69,65,23,70,37,73,92,75,19,89,49,52,58,89,45,57,47,97,85,65,50,78,46,50,72,54,79,91,56,32,65,45,29,52,40,29,58,46,29,41,49,24,32,50,30,54,34,48,34,43,78,58,76,49,71,64,41,53,50,52,22,50,52,43,68,65,42,43,61,79,78,31,37,38,84,88,69,42,36,37,39,38,40,30,37,40,57,69,56,94,93,51,92,64,71,46,60,65,84,52,63,34,28,34,51,62,33,37,38,24,44,22,51,20,22,38,49,48,21,40,75,68,63,46,67,67,31,49,49,53,16,48,45,28,44,50,35,45,70,74,43,32,62,34,88,85,86,51,70,47,46,42,29,21,37,64,88,38,51,73,42,69,58,82,70,38,53,40,75,52,54,102,90,40,64,64,62,57,65,51,50,39,56,53,50,51,50,50,36,42,24,39,47,64,73,59,34,68,48,80,47,78,48,67,56,56,59,79,69,43,92,84,38,55,49,73,66,67,90,63,66,58,57,82,76,41,50,28,46,77,48,36,26,50,72,84,39,84,50,78,60,54,42,35,80,79,27,33,34,59,56,77,98,53,95,55,62,54,48,34,41,38,33,34,34,38,53,131